Protein AF-A0A2A3YEP1-F1 (afdb_monomer)

InterPro domains:
  IPR001647 DNA-binding HTH domain, TetR-type [PF00440] (2-45)
  IPR001647 DNA-binding HTH domain, TetR-type [PR00455] (1-13)
  IPR001647 DNA-binding HTH domain, TetR-type [PR00455] (20-43)
  IPR001647 DNA-binding HTH domain, TetR-type [PS50977] (1-53)
  IPR009057 Homedomain-like superfamily [SSF46689] (2-57)
  IPR036271 Tetracyclin repressor-like, C-terminal domain superfamily [SSF48498] (118-212)

Sequence (217 aa):
MLDAAEAHLGADGTLSLDSAARAAGVTKPGLMYHFATKEQLLTAVLDRLAARYEQEMAEAVSTLVERAPAGRPPAGAVLGSIDRSPSDGAPEEGRPADVQAGAEAGTHDAVFAEATAPQRFLAYLEWAGRASLSSADLVIFADPKLRVAL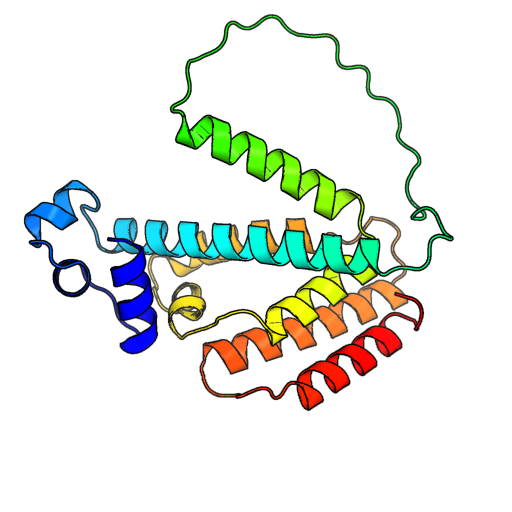TQRWQEQVDRWLDVPAGTSVGLRRRLLAVRLLADGLWFDRASGLLETSAEEAGTLRKIAVDLLGGDI

Organism: NCBI:txid47845

pLDDT: mean 82.51, std 20.15, range [30.0, 98.31]

Secondary structure (DSSP, 8-state):
-HHHHHHHHHHHS---HHHHHHHTTS-HHHHHTT-SSHHHHHHHHHHHHHHHHHHHHHHHHHHHHHHS-S----TT--------PPPP-PPP---HHHHHHHHHHHHHHHHHHHS-HHHHHHHHHHHHHHS---GGGGHHHH-TTTHHHHHHHHHHHHHHHT---TT--HHHHHHHHHHHHHHHHHHHHHHTTS----HHHHHHHHHHHHHHHTS--

Radius of gyration: 20.1 Å; Cα contacts (8 Å, |Δi|>4): 184; chains: 1; bounding box: 48×49×51 Å

Foldseek 3Di:
DLVQQLVQCQVVVDGFLCNSCVSVVHDSVVSCVQPVGPVSSLVVNLVVVLVVLLVQLLVLLVVLVVPAPPDDQPPPPPDDDDDDDDDDDDDDDDDPVVVVVVVVVVVSLVSLVRGDLLSLLLSLQLCLLPPPAGLSNVVCCVDPVNVVVSVVVVVVSVCSSNPDDDPPDPLQVVLSVVSNVNSVVSNVCVNHVVDDDDPVNSVVNSCVSCVSNPNRD

Mean predicted aligned error: 9.19 Å

Structure (mmCIF, N/CA/C/O backbone):
data_AF-A0A2A3YEP1-F1
#
_entry.id   AF-A0A2A3YEP1-F1
#
loop_
_atom_site.group_PDB
_atom_site.id
_atom_site.type_symbol
_atom_site.label_atom_id
_atom_site.label_alt_id
_atom_site.label_comp_id
_atom_site.label_asym_id
_atom_site.label_entity_id
_atom_site.label_seq_id
_atom_site.pdbx_PDB_ins_code
_atom_site.Cartn_x
_atom_site.Cartn_y
_atom_site.Cartn_z
_atom_site.occupancy
_atom_site.B_iso_or_equiv
_atom_site.auth_seq_id
_atom_site.auth_comp_id
_atom_site.auth_asym_id
_atom_site.auth_atom_id
_atom_site.pdbx_PDB_model_num
ATOM 1 N N . MET A 1 1 ? 5.314 -2.153 -21.844 1.00 88.56 1 MET A N 1
ATOM 2 C CA . MET A 1 1 ? 6.674 -1.733 -21.428 1.00 88.56 1 MET A CA 1
ATOM 3 C C . MET A 1 1 ? 6.757 -1.606 -19.915 1.00 88.56 1 MET A C 1
ATOM 5 O O . MET A 1 1 ? 7.561 -2.319 -19.334 1.00 88.56 1 MET A O 1
ATOM 9 N N . LEU A 1 2 ? 5.919 -0.771 -19.283 1.00 91.75 2 LEU A N 1
ATOM 10 C CA . LEU A 1 2 ? 5.902 -0.614 -17.822 1.00 91.75 2 LEU A CA 1
ATOM 11 C C . LEU A 1 2 ? 5.571 -1.917 -17.081 1.00 91.75 2 LEU A C 1
ATOM 13 O O . LEU A 1 2 ? 6.274 -2.237 -16.139 1.00 91.75 2 LEU A O 1
ATOM 17 N N . ASP A 1 3 ? 4.627 -2.724 -17.574 1.00 91.50 3 ASP A N 1
ATOM 18 C CA . ASP A 1 3 ? 4.265 -4.027 -16.984 1.00 91.50 3 ASP A CA 1
ATOM 19 C C . ASP A 1 3 ? 5.471 -4.970 -16.883 1.00 91.50 3 ASP A C 1
ATOM 21 O O . ASP A 1 3 ? 5.710 -5.602 -15.860 1.00 91.50 3 ASP A O 1
ATOM 25 N N . ALA A 1 4 ? 6.278 -5.025 -17.944 1.00 92.56 4 ALA A N 1
ATOM 26 C CA . ALA A 1 4 ? 7.475 -5.855 -17.976 1.00 92.56 4 ALA A CA 1
ATOM 27 C C . ALA A 1 4 ? 8.594 -5.290 -17.087 1.00 92.56 4 ALA A C 1
ATOM 29 O O . ALA A 1 4 ? 9.329 -6.054 -16.468 1.00 92.56 4 ALA A O 1
ATOM 30 N N . ALA A 1 5 ? 8.723 -3.961 -17.013 1.00 92.38 5 ALA A N 1
ATOM 31 C CA . ALA A 1 5 ? 9.683 -3.299 -16.133 1.00 92.38 5 ALA A CA 1
ATOM 32 C C . ALA A 1 5 ? 9.330 -3.497 -14.648 1.00 92.38 5 ALA A C 1
ATOM 34 O O . ALA A 1 5 ? 10.220 -3.767 -13.850 1.00 92.38 5 ALA A O 1
ATOM 35 N N . GLU A 1 6 ? 8.046 -3.407 -14.301 1.00 91.12 6 GLU A N 1
ATOM 36 C CA . GLU A 1 6 ? 7.502 -3.666 -12.967 1.00 91.12 6 GLU A CA 1
ATOM 37 C C . GLU A 1 6 ? 7.722 -5.128 -12.556 1.00 91.12 6 GLU A C 1
ATOM 39 O O . GLU A 1 6 ? 8.315 -5.389 -11.512 1.00 91.12 6 GLU A O 1
ATOM 44 N N . ALA A 1 7 ? 7.342 -6.084 -13.412 1.00 90.38 7 ALA A N 1
ATOM 45 C CA . ALA A 1 7 ? 7.538 -7.509 -13.149 1.00 90.38 7 ALA A CA 1
ATOM 46 C C . ALA A 1 7 ? 9.024 -7.870 -12.985 1.00 90.38 7 ALA A C 1
ATOM 48 O O . ALA A 1 7 ? 9.391 -8.611 -12.074 1.00 90.38 7 ALA A O 1
ATOM 49 N N . HIS A 1 8 ? 9.893 -7.315 -13.836 1.00 91.62 8 HIS A N 1
ATOM 50 C CA . HIS A 1 8 ? 11.338 -7.502 -13.718 1.00 91.62 8 HIS A CA 1
ATOM 51 C C . HIS A 1 8 ? 11.890 -6.900 -12.422 1.00 91.62 8 HIS A C 1
ATOM 53 O O . HIS A 1 8 ? 12.685 -7.544 -11.744 1.00 91.62 8 HIS A O 1
ATOM 59 N N . LEU A 1 9 ? 11.440 -5.698 -12.046 1.00 89.12 9 LEU A N 1
ATOM 60 C CA . LEU A 1 9 ? 11.840 -5.061 -10.795 1.00 89.12 9 LEU A CA 1
ATOM 61 C C . LEU A 1 9 ? 11.415 -5.891 -9.576 1.00 89.12 9 LEU A C 1
ATOM 63 O O . LEU A 1 9 ? 12.202 -6.023 -8.647 1.00 89.12 9 LEU A O 1
ATOM 67 N N . GLY A 1 10 ? 10.219 -6.484 -9.601 1.00 86.56 10 GLY A N 1
ATOM 68 C CA . GLY A 1 10 ? 9.728 -7.348 -8.526 1.00 86.56 10 GLY A CA 1
ATOM 69 C C . GLY A 1 10 ? 10.508 -8.658 -8.384 1.00 86.56 10 GLY A C 1
ATOM 70 O O . GLY A 1 10 ? 10.697 -9.128 -7.261 1.00 86.56 10 GLY A O 1
ATOM 71 N N . ALA A 1 11 ? 10.985 -9.224 -9.497 1.00 86.69 11 ALA A N 1
ATOM 72 C CA . ALA A 1 11 ? 11.748 -10.473 -9.514 1.00 86.69 11 ALA A CA 1
ATOM 73 C C . ALA A 1 11 ? 13.232 -10.282 -9.154 1.00 86.69 11 ALA A C 1
ATOM 75 O O . ALA A 1 11 ? 13.771 -11.039 -8.350 1.00 86.69 11 ALA A O 1
ATOM 76 N N . ASP A 1 12 ? 13.885 -9.268 -9.729 1.00 83.44 12 ASP A N 1
ATOM 77 C CA . ASP A 1 12 ? 15.341 -9.088 -9.637 1.00 83.44 12 ASP A CA 1
ATOM 78 C C . ASP A 1 12 ? 15.758 -7.967 -8.664 1.00 83.44 12 ASP A C 1
ATOM 80 O O . ASP A 1 12 ? 16.952 -7.724 -8.463 1.00 83.44 12 ASP A O 1
ATOM 84 N N . GLY A 1 13 ? 14.798 -7.230 -8.091 1.00 80.19 13 GLY A N 1
ATOM 85 C CA . GLY A 1 13 ? 15.025 -6.140 -7.130 1.00 80.19 13 GLY A CA 1
ATOM 86 C C . GLY A 1 13 ? 15.767 -4.924 -7.699 1.00 80.19 13 GLY A C 1
ATOM 87 O O . GLY A 1 13 ? 16.098 -3.987 -6.970 1.00 80.19 13 GLY A O 1
ATOM 88 N N . THR A 1 14 ? 16.069 -4.920 -8.999 1.00 85.19 14 THR A N 1
ATOM 89 C CA . THR A 1 14 ? 16.828 -3.861 -9.668 1.00 85.19 14 THR A CA 1
ATOM 90 C C . THR A 1 14 ? 16.224 -3.527 -11.025 1.00 85.19 14 THR A C 1
ATOM 92 O O . THR A 1 14 ? 15.613 -4.361 -11.686 1.00 85.19 14 THR A O 1
ATOM 95 N N . LEU A 1 15 ? 16.395 -2.277 -11.459 1.00 90.25 15 LEU A N 1
ATOM 96 C CA . LEU A 1 15 ? 15.902 -1.813 -12.752 1.00 90.25 15 LEU A CA 1
ATOM 97 C C . LEU A 1 15 ? 16.910 -0.876 -13.412 1.00 90.25 15 LEU A C 1
ATOM 99 O O . LEU A 1 15 ? 17.445 0.047 -12.793 1.00 90.25 15 LEU A O 1
ATOM 103 N N . SER A 1 16 ? 17.147 -1.110 -14.697 1.00 93.25 16 SER A N 1
ATOM 104 C CA . SER A 1 16 ? 17.954 -0.275 -15.583 1.00 93.25 16 SER A CA 1
ATOM 105 C C . SER A 1 16 ? 17.228 -0.121 -16.917 1.00 93.25 16 SER A C 1
ATOM 107 O O . SER A 1 16 ? 16.356 -0.925 -17.239 1.00 93.25 16 SER A O 1
ATOM 109 N N . LEU A 1 17 ? 17.612 0.864 -17.733 1.00 95.69 17 LEU A N 1
ATOM 110 C CA . LEU A 1 17 ? 17.064 0.988 -19.090 1.00 95.69 17 LEU A CA 1
ATOM 111 C C . LEU A 1 17 ? 17.349 -0.275 -19.925 1.00 95.69 17 LEU A C 1
ATOM 113 O O . LEU A 1 17 ? 16.487 -0.741 -20.659 1.00 95.69 17 LEU A O 1
ATOM 117 N N . ASP A 1 18 ? 18.529 -0.882 -19.780 1.00 96.56 18 ASP A N 1
ATOM 118 C CA . ASP A 1 18 ? 18.873 -2.105 -20.518 1.00 96.56 18 ASP A CA 1
ATOM 119 C C . ASP A 1 18 ? 18.048 -3.309 -20.064 1.00 96.56 18 ASP A C 1
ATOM 121 O O . ASP A 1 18 ? 17.542 -4.076 -20.885 1.00 96.56 18 ASP A O 1
ATOM 125 N N . SER A 1 19 ? 17.901 -3.491 -18.752 1.00 95.88 19 SER A N 1
ATOM 126 C CA . SER A 1 19 ? 17.141 -4.611 -18.206 1.00 95.88 19 SER A CA 1
ATOM 127 C C . SER A 1 19 ? 15.639 -4.467 -18.466 1.00 95.88 19 SER A C 1
ATOM 129 O O . SER A 1 19 ? 15.012 -5.438 -18.881 1.00 95.88 19 SER A O 1
ATOM 131 N N . ALA A 1 20 ? 15.100 -3.247 -18.396 1.00 95.94 20 ALA A N 1
ATOM 132 C CA . ALA A 1 20 ? 13.726 -2.939 -18.780 1.00 95.94 20 ALA A CA 1
ATOM 133 C C . ALA A 1 20 ? 13.461 -3.158 -20.275 1.00 95.94 20 ALA A C 1
ATOM 135 O O . ALA A 1 20 ? 12.436 -3.729 -20.640 1.00 95.94 20 ALA A O 1
ATOM 136 N N . ALA A 1 21 ? 14.380 -2.732 -21.149 1.00 96.75 21 ALA A N 1
ATOM 137 C CA . ALA A 1 21 ? 14.238 -2.916 -22.592 1.00 96.75 21 ALA A CA 1
ATOM 138 C C . ALA A 1 21 ? 14.206 -4.407 -22.952 1.00 96.75 21 ALA A C 1
ATOM 140 O O . ALA A 1 21 ? 13.308 -4.849 -23.669 1.00 96.75 21 ALA A O 1
ATOM 141 N N . ARG A 1 22 ? 15.124 -5.196 -22.371 1.00 96.31 22 ARG A N 1
ATOM 142 C CA . ARG A 1 22 ? 15.134 -6.658 -22.518 1.00 96.31 22 ARG A CA 1
ATOM 143 C C . ARG A 1 22 ? 13.841 -7.293 -22.012 1.00 96.31 22 ARG A C 1
ATOM 145 O O . ARG A 1 22 ? 13.247 -8.071 -22.749 1.00 96.31 22 ARG A O 1
ATOM 152 N N . ALA A 1 23 ? 13.392 -6.939 -20.806 1.00 95.25 23 ALA A N 1
ATOM 153 C CA . ALA A 1 23 ? 12.155 -7.470 -20.230 1.00 95.25 23 ALA A CA 1
ATOM 154 C C . ALA A 1 23 ? 10.929 -7.147 -21.101 1.00 95.25 23 ALA A C 1
ATOM 156 O O . ALA A 1 23 ? 10.056 -7.988 -21.290 1.00 95.25 23 ALA A O 1
ATOM 157 N N . ALA A 1 24 ? 10.879 -5.945 -21.678 1.00 95.75 24 ALA A N 1
ATOM 158 C CA . ALA A 1 24 ? 9.789 -5.501 -22.541 1.00 95.75 24 ALA A CA 1
ATOM 159 C C . ALA A 1 24 ? 9.894 -5.985 -24.001 1.00 95.75 24 ALA A C 1
ATOM 161 O O . ALA A 1 24 ? 9.012 -5.660 -24.795 1.00 95.75 24 ALA A O 1
ATOM 162 N N . GLY A 1 25 ? 10.951 -6.716 -24.378 1.00 96.94 25 GLY A N 1
ATOM 163 C CA . GLY A 1 25 ? 11.159 -7.186 -25.752 1.00 96.94 25 GLY A CA 1
ATOM 164 C C . GLY A 1 25 ? 11.448 -6.068 -26.762 1.00 96.94 25 GLY A C 1
ATOM 165 O O . GLY A 1 25 ? 11.186 -6.230 -27.951 1.00 96.94 25 GLY A O 1
ATOM 166 N N . VAL A 1 26 ? 11.973 -4.926 -26.304 1.00 97.44 26 VAL A N 1
ATOM 167 C CA . VAL A 1 26 ? 12.303 -3.763 -27.143 1.00 97.44 26 VAL A CA 1
ATOM 168 C C . VAL A 1 26 ? 13.798 -3.458 -27.106 1.00 97.44 26 VAL A C 1
ATOM 170 O O . VAL A 1 26 ? 14.541 -3.925 -26.244 1.00 97.44 26 VAL A O 1
ATOM 173 N N . THR A 1 27 ? 14.270 -2.643 -28.048 1.00 97.69 27 THR A N 1
ATOM 174 C CA . THR A 1 27 ? 15.657 -2.163 -28.027 1.00 97.69 27 THR A CA 1
ATOM 175 C C . THR A 1 27 ? 15.832 -1.060 -26.981 1.00 97.69 27 THR A C 1
ATOM 177 O O . THR A 1 27 ? 14.890 -0.325 -26.677 1.00 97.69 27 THR A O 1
ATOM 180 N N . LYS A 1 28 ? 17.055 -0.883 -26.460 1.00 95.88 28 LYS A N 1
ATOM 181 C CA . LYS A 1 28 ? 17.367 0.229 -25.548 1.00 95.88 28 LYS A CA 1
ATOM 182 C C . LYS A 1 28 ? 17.038 1.599 -26.167 1.00 95.88 28 LYS A C 1
ATOM 184 O O . LYS A 1 28 ? 16.366 2.368 -25.488 1.00 95.88 28 LYS A O 1
ATOM 189 N N . PRO A 1 29 ? 17.395 1.913 -27.435 1.00 97.31 29 PRO A N 1
ATOM 190 C CA . PRO A 1 29 ? 16.950 3.157 -28.067 1.00 97.31 29 PRO A CA 1
ATOM 191 C C . PRO A 1 29 ? 15.422 3.289 -28.147 1.00 97.31 29 PRO A C 1
ATOM 193 O O . PRO A 1 29 ? 14.899 4.373 -27.915 1.00 97.31 29 PRO A O 1
ATOM 196 N N . GLY A 1 30 ? 14.702 2.192 -28.417 1.00 96.06 30 GLY A N 1
ATOM 197 C CA . GLY A 1 30 ? 13.236 2.180 -28.434 1.00 96.06 30 GLY A CA 1
ATOM 198 C C . GLY A 1 30 ? 12.617 2.463 -27.062 1.00 96.06 30 GLY A C 1
ATOM 199 O O . GLY A 1 30 ? 11.642 3.199 -26.971 1.00 96.06 30 GLY A O 1
ATOM 200 N N . LEU A 1 31 ? 13.211 1.949 -25.982 1.00 96.69 31 LEU A N 1
ATOM 201 C CA . LEU A 1 31 ? 12.813 2.291 -24.614 1.00 96.69 31 LEU A CA 1
ATOM 202 C C . LEU A 1 31 ? 13.151 3.748 -24.267 1.00 96.69 31 LEU A C 1
ATOM 204 O O . LEU A 1 31 ? 12.325 4.461 -23.701 1.00 96.69 31 LEU A O 1
ATOM 208 N N . MET A 1 32 ? 14.346 4.202 -24.648 1.00 97.19 32 MET A N 1
ATOM 209 C CA . MET A 1 32 ? 14.825 5.561 -24.386 1.00 97.19 32 MET A CA 1
ATOM 210 C C . MET A 1 32 ? 14.013 6.644 -25.096 1.00 97.19 32 MET A C 1
ATOM 212 O O . MET A 1 32 ? 13.999 7.780 -24.633 1.00 97.19 32 MET A O 1
ATOM 216 N N . TYR A 1 33 ? 13.305 6.296 -26.174 1.00 96.12 33 TYR A N 1
ATOM 217 C CA . TYR A 1 33 ? 12.329 7.185 -26.803 1.00 96.12 33 TYR A CA 1
ATOM 218 C C . TYR A 1 33 ? 11.196 7.590 -25.841 1.00 96.12 33 TYR A C 1
ATOM 220 O O . TYR A 1 33 ? 10.678 8.698 -25.939 1.00 96.12 33 TYR A O 1
ATOM 228 N N . HIS A 1 34 ? 10.837 6.720 -24.891 1.00 95.75 34 HIS A N 1
ATOM 229 C CA . HIS A 1 34 ? 9.812 6.985 -23.877 1.00 95.75 34 HIS A CA 1
ATOM 230 C C . HIS A 1 34 ? 10.402 7.437 -22.537 1.00 95.75 34 HIS A C 1
ATOM 232 O O . HIS A 1 34 ? 9.835 8.305 -21.878 1.00 95.75 34 HIS A O 1
ATOM 238 N N . PHE A 1 35 ? 11.534 6.853 -22.136 1.00 96.69 35 PHE A N 1
ATOM 239 C CA . PHE A 1 35 ? 12.177 7.107 -20.847 1.00 96.69 35 PHE A CA 1
ATOM 240 C C . PHE A 1 35 ? 13.667 7.371 -21.048 1.00 96.69 35 PHE A C 1
ATOM 242 O O . PHE A 1 35 ? 14.473 6.444 -21.141 1.00 96.69 35 PHE A O 1
ATOM 249 N N . ALA A 1 36 ? 14.052 8.643 -21.105 1.00 95.31 36 ALA A N 1
ATOM 250 C CA . ALA A 1 36 ? 15.438 9.036 -21.342 1.00 95.31 36 ALA A CA 1
ATOM 251 C C . ALA A 1 36 ? 16.367 8.632 -20.184 1.00 95.31 36 ALA A C 1
ATOM 253 O O . ALA A 1 36 ? 1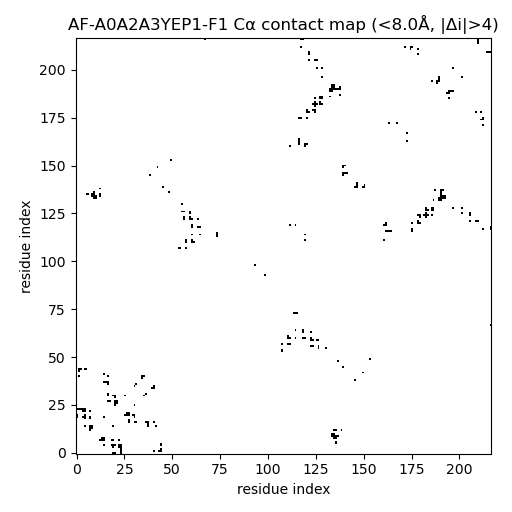7.568 8.446 -20.394 1.00 95.31 36 ALA A O 1
ATOM 254 N N . THR A 1 37 ? 15.829 8.482 -18.967 1.00 95.00 37 THR A N 1
ATOM 255 C CA . THR A 1 37 ? 16.599 8.117 -17.772 1.00 95.00 37 THR A CA 1
ATOM 256 C C . THR A 1 37 ? 15.949 6.993 -16.966 1.00 95.00 37 THR A C 1
ATOM 258 O O . THR A 1 37 ? 14.742 6.751 -17.052 1.00 95.00 37 THR A O 1
ATOM 261 N N . LYS A 1 38 ? 16.758 6.306 -16.142 1.00 91.69 38 LYS A N 1
ATOM 262 C CA . LYS A 1 38 ? 16.260 5.316 -15.171 1.00 91.69 38 LYS A CA 1
ATOM 263 C C . LYS A 1 38 ? 15.239 5.961 -14.235 1.00 91.69 38 LYS A C 1
ATOM 265 O O . LYS A 1 38 ? 14.247 5.330 -13.903 1.00 91.69 38 LYS A O 1
ATOM 270 N N . GLU A 1 39 ? 15.484 7.201 -13.823 1.00 91.94 39 GLU A N 1
ATOM 271 C CA . GLU A 1 39 ? 14.611 7.936 -12.917 1.00 91.94 39 GLU A CA 1
ATOM 272 C C . GLU A 1 39 ? 13.224 8.151 -13.531 1.00 91.94 39 GLU A C 1
ATOM 274 O O . GLU A 1 39 ? 12.232 7.850 -12.881 1.00 91.94 39 GLU A O 1
ATOM 279 N N . GLN A 1 40 ? 13.147 8.564 -14.802 1.00 93.06 40 GLN A N 1
ATOM 280 C CA . GLN A 1 40 ? 11.870 8.711 -15.510 1.00 93.06 40 GLN A CA 1
ATOM 281 C C . GLN A 1 40 ? 11.118 7.383 -15.630 1.00 93.06 40 GLN A C 1
ATOM 283 O O . GLN A 1 40 ? 9.911 7.336 -15.406 1.00 93.06 40 GLN A O 1
ATOM 288 N N . LEU A 1 41 ? 11.831 6.300 -15.958 1.00 93.38 41 LEU A N 1
ATOM 289 C CA . LEU A 1 41 ? 11.241 4.965 -16.011 1.00 93.38 41 LEU A CA 1
ATOM 290 C C . LEU A 1 41 ? 10.704 4.538 -14.638 1.00 93.38 41 LEU A C 1
ATOM 292 O O . LEU A 1 41 ? 9.587 4.041 -14.545 1.00 93.38 41 LEU A O 1
ATOM 296 N N . LEU A 1 42 ? 11.494 4.724 -13.579 1.00 91.31 42 LEU A N 1
ATOM 297 C CA . LEU A 1 42 ? 11.130 4.294 -12.234 1.00 91.31 42 LEU A CA 1
ATOM 298 C C . LEU A 1 42 ? 9.955 5.107 -11.679 1.00 91.31 42 LEU A C 1
ATOM 300 O O . LEU A 1 42 ? 9.033 4.519 -11.126 1.00 91.31 42 LEU A O 1
ATOM 304 N N . THR A 1 43 ? 9.933 6.424 -11.895 1.00 90.69 43 THR A N 1
ATOM 305 C CA . THR A 1 43 ? 8.763 7.255 -11.581 1.00 90.69 43 THR A CA 1
ATOM 306 C C . THR A 1 43 ? 7.520 6.748 -12.309 1.00 90.69 43 THR A C 1
ATOM 308 O O . THR A 1 43 ? 6.497 6.552 -11.672 1.00 90.69 43 THR A O 1
ATOM 311 N N . ALA A 1 44 ? 7.602 6.438 -13.606 1.00 92.75 44 ALA A N 1
ATOM 312 C CA . ALA A 1 44 ? 6.448 5.931 -14.349 1.00 92.75 44 ALA A CA 1
ATOM 313 C C . ALA A 1 44 ? 5.955 4.554 -13.861 1.00 92.75 44 ALA A C 1
ATOM 315 O O . ALA A 1 44 ? 4.751 4.299 -13.855 1.00 92.75 44 ALA A O 1
ATOM 316 N N . VAL A 1 45 ? 6.864 3.666 -13.438 1.00 91.12 45 VAL A N 1
ATOM 317 C CA . VAL A 1 45 ? 6.495 2.387 -12.803 1.00 91.12 45 VAL A CA 1
ATOM 318 C C . VAL A 1 45 ? 5.775 2.636 -11.475 1.00 91.12 45 VAL A C 1
ATOM 320 O O . VAL A 1 45 ? 4.727 2.048 -11.229 1.00 91.12 45 VAL A O 1
ATOM 323 N N . LEU A 1 46 ? 6.296 3.531 -10.638 1.00 88.12 46 LEU A N 1
ATOM 324 C CA . LEU A 1 46 ? 5.713 3.825 -9.327 1.00 88.12 46 LEU A CA 1
ATOM 325 C C . LEU A 1 46 ? 4.373 4.558 -9.424 1.00 88.12 46 LEU A C 1
ATOM 327 O O . LEU A 1 46 ? 3.473 4.270 -8.646 1.00 88.12 46 LEU A O 1
ATOM 331 N N . ASP A 1 47 ? 4.202 5.437 -10.407 1.00 89.06 47 ASP A N 1
ATOM 332 C CA . ASP A 1 47 ? 2.929 6.112 -10.673 1.00 89.06 47 ASP A CA 1
ATOM 333 C C . ASP A 1 47 ? 1.832 5.109 -11.035 1.00 89.06 47 ASP A C 1
ATOM 335 O O . ASP A 1 47 ? 0.690 5.231 -10.594 1.00 89.06 47 ASP A O 1
ATOM 339 N N . ARG A 1 48 ? 2.195 4.069 -11.790 1.00 89.44 48 ARG A N 1
ATOM 340 C CA . ARG A 1 48 ? 1.298 2.957 -12.100 1.00 89.44 48 ARG A CA 1
ATOM 341 C C . ARG A 1 48 ? 0.977 2.118 -10.859 1.00 89.44 48 ARG A C 1
ATOM 343 O O . ARG A 1 48 ? -0.185 1.764 -10.675 1.00 89.44 48 ARG A O 1
ATOM 350 N N . LEU A 1 49 ? 1.969 1.811 -10.018 1.00 89.69 49 LEU A N 1
ATOM 351 C CA . LEU A 1 49 ? 1.754 1.096 -8.751 1.00 89.69 49 LEU A CA 1
ATOM 352 C C . LEU A 1 49 ? 0.801 1.874 -7.832 1.00 89.69 49 LEU A C 1
ATOM 354 O O . LEU A 1 49 ? -0.171 1.313 -7.333 1.00 89.69 49 LEU A O 1
ATOM 358 N N . ALA A 1 50 ? 1.026 3.180 -7.690 1.00 89.31 50 ALA A N 1
ATOM 359 C CA . ALA A 1 50 ? 0.171 4.084 -6.932 1.00 89.31 50 ALA A CA 1
ATOM 360 C C . ALA A 1 50 ? -1.271 4.103 -7.466 1.00 89.31 50 ALA A C 1
ATOM 362 O O . ALA A 1 50 ? -2.209 3.994 -6.677 1.00 89.31 50 ALA A O 1
ATOM 363 N N . ALA A 1 51 ? -1.460 4.189 -8.787 1.00 90.25 51 ALA A N 1
ATOM 364 C CA . ALA A 1 51 ? -2.789 4.159 -9.400 1.00 90.25 51 ALA A CA 1
ATOM 365 C C . ALA A 1 51 ? -3.510 2.820 -9.167 1.00 90.25 51 ALA A C 1
ATOM 367 O O . ALA A 1 51 ? -4.696 2.810 -8.836 1.00 90.25 51 ALA A O 1
ATOM 368 N N . ARG A 1 52 ? -2.791 1.692 -9.270 1.00 92.00 52 ARG A N 1
ATOM 369 C CA . ARG A 1 52 ? -3.339 0.368 -8.934 1.00 92.00 52 ARG A CA 1
ATOM 370 C C . ARG A 1 52 ? -3.799 0.321 -7.482 1.00 92.00 52 ARG A C 1
ATOM 372 O O . ARG A 1 52 ? -4.907 -0.123 -7.206 1.00 92.00 52 ARG A O 1
ATOM 379 N N . TYR A 1 53 ? -2.963 0.782 -6.557 1.00 93.19 53 TYR A N 1
ATOM 380 C CA . TYR A 1 53 ? -3.312 0.768 -5.143 1.00 93.19 53 TYR A CA 1
ATOM 381 C C . TYR A 1 53 ? -4.537 1.624 -4.841 1.00 93.19 53 TYR A C 1
ATOM 383 O O . TYR A 1 53 ? -5.366 1.228 -4.032 1.00 93.19 53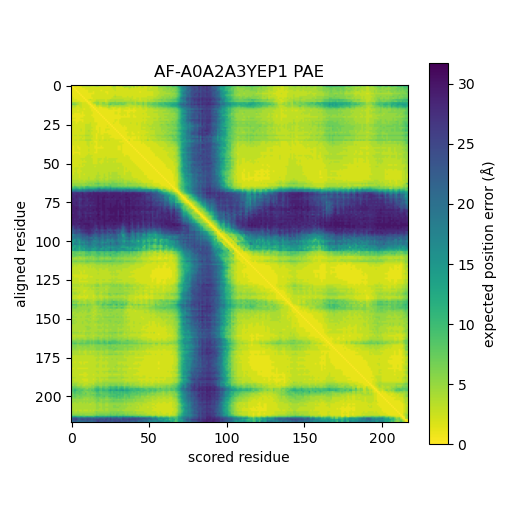 TYR A O 1
ATOM 391 N N . GLU A 1 54 ? -4.689 2.767 -5.508 1.00 92.94 54 GLU A N 1
ATOM 392 C CA . GLU A 1 54 ? -5.871 3.610 -5.347 1.00 92.94 54 GLU A CA 1
ATOM 393 C C . GLU A 1 54 ? -7.155 2.916 -5.789 1.00 92.94 54 GLU A C 1
ATOM 395 O O . GLU A 1 54 ? -8.137 2.945 -5.051 1.00 92.94 54 GLU A O 1
ATOM 400 N N . GLN A 1 55 ? -7.122 2.232 -6.932 1.00 94.00 55 GLN A N 1
ATOM 401 C CA . GLN A 1 55 ? -8.248 1.430 -7.413 1.00 94.00 55 GLN A CA 1
ATOM 402 C C . GLN A 1 55 ? -8.590 0.302 -6.428 1.00 94.00 55 GLN A C 1
ATOM 404 O O . GLN A 1 55 ? -9.738 0.162 -6.010 1.00 94.00 55 GLN A O 1
ATOM 409 N N . GLU A 1 56 ? -7.588 -0.470 -5.998 1.00 95.00 56 GLU A N 1
ATOM 410 C CA . GLU A 1 56 ? -7.784 -1.598 -5.079 1.00 95.00 56 GLU A CA 1
ATOM 411 C C . GLU A 1 56 ? -8.267 -1.155 -3.688 1.00 95.00 56 GLU A C 1
ATOM 413 O O . GLU A 1 56 ? -9.026 -1.880 -3.031 1.00 95.00 56 GLU A O 1
ATOM 418 N N . MET A 1 57 ? -7.830 0.023 -3.233 1.00 95.44 57 MET A N 1
ATOM 419 C CA . MET A 1 57 ? -8.269 0.653 -1.989 1.00 95.44 57 MET A CA 1
ATOM 420 C C . MET A 1 57 ? -9.692 1.191 -2.087 1.00 95.44 57 MET A C 1
ATOM 422 O O . MET A 1 57 ? -10.474 0.975 -1.161 1.00 95.44 57 MET A O 1
ATOM 426 N N . ALA A 1 58 ? -10.052 1.853 -3.189 1.00 94.56 58 ALA A N 1
ATOM 427 C CA . ALA A 1 58 ? -11.421 2.301 -3.426 1.00 94.56 58 ALA A CA 1
ATOM 428 C C . ALA A 1 58 ? -12.385 1.102 -3.437 1.00 94.56 58 ALA A C 1
ATOM 430 O O . ALA A 1 58 ? -13.388 1.113 -2.727 1.00 94.56 58 ALA A O 1
ATOM 431 N N . GLU A 1 59 ? -12.027 0.012 -4.123 1.00 94.12 59 GLU A N 1
ATOM 432 C CA . GLU A 1 59 ? -12.804 -1.233 -4.125 1.00 94.12 59 GLU A CA 1
ATOM 433 C C . GLU A 1 59 ? -12.934 -1.847 -2.719 1.00 94.12 59 GLU A C 1
ATOM 435 O O . GLU A 1 59 ? -14.019 -2.291 -2.327 1.00 94.12 59 GLU A O 1
ATOM 440 N N . ALA A 1 60 ? -11.848 -1.842 -1.932 1.00 94.31 60 ALA A N 1
ATOM 441 C CA . ALA A 1 60 ? -11.854 -2.309 -0.543 1.00 94.31 60 ALA A CA 1
ATOM 442 C C . ALA A 1 60 ? -12.889 -1.551 0.298 1.00 94.31 60 ALA A C 1
ATOM 444 O O . ALA A 1 60 ? -13.657 -2.147 1.057 1.00 94.31 60 ALA A O 1
ATOM 445 N N . VAL A 1 61 ? -12.887 -0.225 0.156 1.00 94.88 61 VAL A N 1
ATOM 446 C CA . VAL A 1 61 ? -13.765 0.678 0.893 1.00 94.88 61 VAL A CA 1
ATOM 447 C C . VAL A 1 61 ? -15.215 0.480 0.467 1.00 94.88 61 VAL A C 1
ATOM 449 O O . VAL A 1 61 ? -16.052 0.246 1.338 1.00 94.88 61 VAL A O 1
ATOM 452 N N . SER A 1 62 ? -15.512 0.493 -0.836 1.00 93.62 62 SER A N 1
ATOM 453 C CA . SER A 1 62 ? -16.866 0.250 -1.354 1.00 93.62 62 SER A CA 1
ATOM 454 C C . SER A 1 62 ? -17.423 -1.082 -0.859 1.00 93.62 62 SER A C 1
ATOM 456 O O . SER A 1 62 ? -18.519 -1.130 -0.307 1.00 93.62 62 SER A O 1
ATOM 458 N N . THR A 1 63 ? -16.622 -2.146 -0.938 1.00 91.62 63 THR A N 1
ATOM 459 C CA . THR A 1 63 ? -17.014 -3.480 -0.469 1.00 91.62 63 THR A CA 1
ATOM 460 C C . THR A 1 63 ? -17.363 -3.491 1.023 1.00 91.62 63 THR A C 1
ATOM 462 O O . THR A 1 63 ? -18.313 -4.159 1.436 1.00 91.62 63 THR A O 1
ATOM 465 N N . LEU A 1 64 ? -16.601 -2.783 1.864 1.00 88.88 64 LEU A N 1
ATOM 466 C CA . LEU A 1 64 ? -16.907 -2.684 3.293 1.00 88.88 64 LEU A CA 1
ATOM 467 C C . LEU A 1 64 ? -18.175 -1.874 3.558 1.00 88.88 64 LEU A C 1
ATOM 469 O O . LEU A 1 64 ? -18.996 -2.290 4.375 1.00 88.88 64 LEU A O 1
ATOM 473 N N . VAL A 1 65 ? -18.352 -0.749 2.865 1.00 88.50 65 VAL A N 1
ATOM 474 C CA . VAL A 1 65 ? -19.545 0.097 3.001 1.00 88.50 65 VAL A CA 1
ATOM 475 C C . VAL A 1 65 ? -20.809 -0.671 2.598 1.00 88.50 65 VAL A C 1
ATOM 477 O O . VAL A 1 65 ? -21.808 -0.602 3.308 1.00 88.50 65 VAL A O 1
ATOM 480 N N . GLU A 1 66 ? -20.757 -1.466 1.527 1.00 87.25 66 GLU A N 1
ATOM 481 C CA . GLU A 1 66 ? -21.875 -2.300 1.061 1.00 87.25 66 GLU A CA 1
ATOM 482 C C . GLU A 1 66 ? -22.223 -3.456 2.013 1.00 87.25 66 GLU A C 1
ATOM 484 O O . GLU A 1 66 ? -23.380 -3.869 2.099 1.00 87.25 66 GLU A O 1
ATOM 489 N N . ARG A 1 67 ? -21.231 -3.997 2.733 1.00 81.62 67 ARG A N 1
ATOM 490 C CA . ARG A 1 67 ? -21.424 -5.087 3.708 1.00 81.62 67 ARG A CA 1
ATOM 491 C C . ARG A 1 67 ? -22.008 -4.613 5.035 1.00 81.62 67 ARG A C 1
ATOM 493 O O . ARG A 1 67 ? -22.561 -5.438 5.767 1.00 81.62 67 ARG A O 1
ATOM 500 N N . ALA A 1 68 ? -21.872 -3.330 5.364 1.00 72.38 68 ALA A N 1
ATOM 501 C CA . ALA A 1 68 ? -22.415 -2.784 6.595 1.00 72.38 68 ALA A CA 1
ATOM 502 C C . ALA A 1 68 ? -23.954 -2.913 6.586 1.00 72.38 68 ALA A C 1
ATOM 504 O O . ALA A 1 68 ? -24.599 -2.561 5.594 1.00 72.38 68 ALA A O 1
ATOM 505 N N . PRO A 1 69 ? -24.585 -3.420 7.662 1.00 58.72 69 PRO A N 1
ATOM 506 C CA . PRO A 1 69 ? -26.036 -3.546 7.709 1.00 58.72 69 PRO A CA 1
ATOM 507 C C . PRO A 1 69 ? -26.685 -2.173 7.492 1.00 58.72 69 PRO A C 1
ATOM 509 O O . PRO A 1 69 ? -26.315 -1.194 8.143 1.00 58.72 69 PRO A O 1
ATOM 512 N N . ALA A 1 70 ? -27.660 -2.101 6.579 1.00 55.81 70 ALA A N 1
ATOM 513 C CA . ALA A 1 70 ? -28.392 -0.879 6.255 1.00 55.81 70 ALA A CA 1
ATOM 514 C C . ALA A 1 70 ? -29.080 -0.321 7.513 1.00 55.81 70 ALA A C 1
ATOM 516 O O . ALA A 1 70 ? -30.169 -0.757 7.887 1.00 55.81 70 ALA A O 1
ATOM 517 N N . GLY A 1 71 ? -28.418 0.602 8.217 1.00 50.03 71 GLY A N 1
ATOM 518 C CA . GLY A 1 71 ? -28.901 0.973 9.543 1.00 50.03 71 GLY A CA 1
ATOM 519 C C . GLY A 1 71 ? -28.078 1.956 10.366 1.00 50.03 71 GLY A C 1
ATOM 520 O O . GLY A 1 71 ? -28.241 1.955 11.580 1.00 50.03 71 GLY A O 1
ATOM 521 N N . ARG A 1 72 ? -27.241 2.818 9.776 1.00 44.22 72 ARG A N 1
ATOM 522 C CA . ARG A 1 72 ? -26.890 4.113 10.392 1.00 44.22 72 ARG A CA 1
ATOM 523 C C . ARG A 1 72 ? -26.266 5.042 9.348 1.00 44.22 72 ARG A C 1
ATOM 525 O O . ARG A 1 72 ? -25.260 4.656 8.764 1.00 44.22 72 ARG A O 1
ATOM 532 N N . PRO A 1 73 ? -26.801 6.251 9.106 1.00 42.88 73 PRO A N 1
ATOM 533 C CA . PRO A 1 73 ? -26.062 7.230 8.319 1.00 42.88 73 PRO A CA 1
ATOM 534 C C . PRO A 1 73 ? -24.743 7.559 9.044 1.00 42.88 73 PRO A C 1
ATOM 536 O O . PRO A 1 73 ? -24.746 7.641 10.282 1.00 42.88 73 PRO A O 1
ATOM 539 N N . PRO A 1 74 ? -23.623 7.737 8.319 1.00 43.44 74 PRO A N 1
ATOM 540 C CA . PRO A 1 74 ? -22.358 8.120 8.928 1.00 43.44 74 PRO A CA 1
ATOM 541 C C . PRO A 1 74 ? -22.563 9.422 9.707 1.00 43.44 74 PRO A C 1
ATOM 543 O O . PRO A 1 74 ? -23.133 10.393 9.201 1.00 43.44 74 PRO A O 1
ATOM 546 N N . ALA A 1 75 ? -22.141 9.425 10.974 1.00 39.31 75 ALA A N 1
ATOM 547 C CA . ALA A 1 75 ? -22.178 10.599 11.837 1.00 39.31 75 ALA A CA 1
ATOM 548 C C . ALA A 1 75 ? -21.217 11.661 11.271 1.00 39.31 75 ALA A C 1
ATOM 550 O O . ALA A 1 75 ? -20.044 11.703 11.623 1.00 39.31 75 ALA A O 1
ATOM 551 N N . GLY A 1 76 ? -21.713 12.458 10.325 1.00 40.81 76 GLY A N 1
ATOM 552 C CA . GLY A 1 76 ? -20.921 13.407 9.542 1.00 40.81 76 GLY A CA 1
ATOM 553 C C . GLY A 1 76 ? -21.635 13.971 8.310 1.00 40.81 76 GLY A C 1
ATOM 554 O O . GLY A 1 76 ? -21.226 15.016 7.816 1.00 40.81 76 GLY A O 1
ATOM 555 N N . ALA A 1 77 ? -22.737 13.362 7.851 1.00 40.28 77 ALA A N 1
ATOM 556 C CA . ALA A 1 77 ? -23.562 13.908 6.771 1.00 40.28 77 ALA A CA 1
ATOM 557 C C . ALA A 1 77 ? -24.409 15.116 7.236 1.00 40.28 77 ALA A C 1
ATOM 559 O O . ALA A 1 77 ? -25.633 15.055 7.316 1.00 40.28 77 ALA A O 1
ATOM 560 N N . VAL A 1 78 ? -23.752 16.233 7.554 1.00 36.19 78 VAL A N 1
ATOM 561 C CA . VAL A 1 78 ? -24.351 17.572 7.483 1.00 36.19 78 VAL A CA 1
ATOM 562 C C . VAL A 1 78 ? -23.580 18.323 6.403 1.00 36.19 78 VAL A C 1
ATOM 564 O O . VAL A 1 78 ? -22.606 19.022 6.667 1.00 36.19 78 VAL A O 1
ATOM 567 N N . LEU A 1 79 ? -24.000 18.108 5.157 1.00 38.09 79 LEU A N 1
ATOM 568 C CA . LEU A 1 79 ? -23.540 18.855 3.992 1.00 38.09 79 LEU A CA 1
ATOM 569 C C . LEU A 1 79 ? -24.060 20.293 4.097 1.00 38.09 79 LEU A C 1
ATOM 571 O O . LEU A 1 79 ? -25.239 20.566 3.872 1.00 38.09 79 LEU A O 1
ATOM 575 N N . GLY A 1 80 ? -23.161 21.215 4.438 1.00 30.53 80 GLY A N 1
ATOM 576 C CA . GLY A 1 80 ? -23.313 22.618 4.087 1.00 30.53 80 GLY A CA 1
ATOM 577 C C . GLY A 1 80 ? -23.257 22.736 2.567 1.00 30.53 80 GLY A C 1
ATOM 578 O O . GLY A 1 80 ? -22.215 22.515 1.956 1.00 30.53 80 GLY A O 1
ATOM 579 N N . SER A 1 81 ? -24.399 23.046 1.965 1.00 35.91 81 SER A N 1
ATOM 580 C CA . SER A 1 81 ? -24.539 23.410 0.561 1.00 35.91 81 SER A CA 1
ATOM 581 C C . SER A 1 81 ? -23.643 24.607 0.240 1.00 35.91 81 SER A C 1
ATOM 583 O O . SER A 1 81 ? -23.954 25.734 0.629 1.00 35.91 81 SER A O 1
ATOM 585 N N . ILE A 1 82 ? -22.542 24.373 -0.471 1.00 40.91 82 ILE A N 1
ATOM 586 C CA . ILE A 1 82 ? -21.803 25.449 -1.128 1.00 40.91 82 ILE A CA 1
ATOM 587 C C . ILE A 1 82 ? -22.343 25.541 -2.550 1.00 40.91 82 ILE A C 1
ATOM 589 O O . ILE A 1 82 ? -22.060 24.699 -3.401 1.00 40.91 82 ILE A O 1
ATOM 593 N N . ASP A 1 83 ? -23.161 26.568 -2.752 1.00 34.34 83 ASP A N 1
ATOM 594 C CA . ASP A 1 83 ? -23.539 27.102 -4.053 1.00 34.34 83 ASP A CA 1
ATOM 595 C C . ASP A 1 83 ? -22.269 27.421 -4.856 1.00 34.34 83 ASP A C 1
ATOM 597 O O . ASP A 1 83 ? -21.412 28.192 -4.414 1.00 34.34 83 ASP A O 1
ATOM 601 N N . ARG A 1 84 ? -22.122 26.787 -6.020 1.00 35.44 84 ARG A N 1
ATOM 602 C CA . ARG A 1 84 ? -21.059 27.094 -6.973 1.00 35.44 84 ARG A CA 1
ATOM 603 C C . ARG A 1 84 ? -21.724 27.600 -8.249 1.00 35.44 84 ARG A C 1
ATOM 605 O O . ARG A 1 84 ? -22.098 26.821 -9.121 1.00 35.44 84 ARG A O 1
ATOM 612 N N . SER A 1 85 ? -21.871 28.920 -8.339 1.00 30.31 85 SER A N 1
ATOM 613 C CA . SER A 1 85 ? -22.169 29.596 -9.604 1.00 30.31 85 SER A CA 1
ATOM 614 C C . SER A 1 85 ? -21.031 29.348 -10.612 1.00 30.31 85 SER A C 1
ATOM 616 O O . SER A 1 85 ? -19.862 29.332 -10.211 1.00 30.31 85 SER A O 1
ATOM 618 N N . PRO A 1 86 ? -21.335 29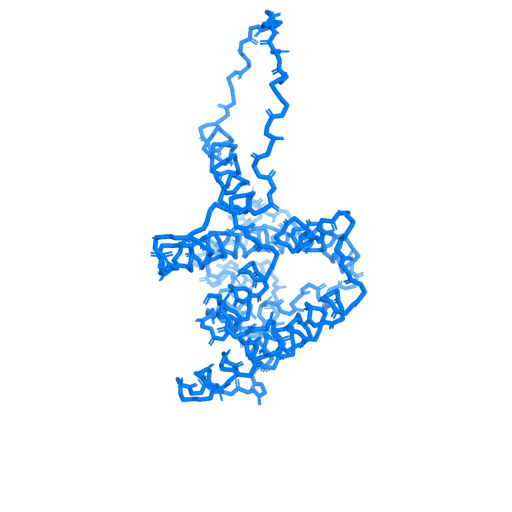.138 -11.904 1.00 32.56 86 PRO A N 1
ATOM 619 C CA . PRO A 1 86 ? -20.337 28.767 -12.895 1.00 32.56 86 PRO A CA 1
ATOM 620 C C . PRO A 1 86 ? -19.566 30.005 -13.372 1.00 32.56 86 PRO A C 1
ATOM 622 O O . PRO A 1 86 ? -20.152 31.011 -13.762 1.00 32.56 86 PRO A O 1
ATOM 625 N N . SER A 1 87 ? -18.238 29.923 -13.333 1.00 34.28 87 SER A N 1
ATOM 626 C CA . SER A 1 87 ? -17.344 30.852 -14.024 1.00 34.28 87 SER A CA 1
ATOM 627 C C . SER A 1 87 ? -17.114 30.322 -15.435 1.00 34.28 87 SER A C 1
ATOM 629 O O . SER A 1 87 ? -16.532 29.249 -15.589 1.00 34.28 87 SER A O 1
ATOM 631 N N . ASP A 1 88 ? -17.549 31.080 -16.441 1.00 35.06 88 ASP A N 1
ATOM 632 C CA . ASP A 1 88 ? -17.260 30.836 -17.855 1.00 35.06 88 ASP A CA 1
ATOM 633 C C . ASP A 1 88 ? -15.745 30.820 -18.109 1.00 35.06 88 ASP A C 1
ATOM 6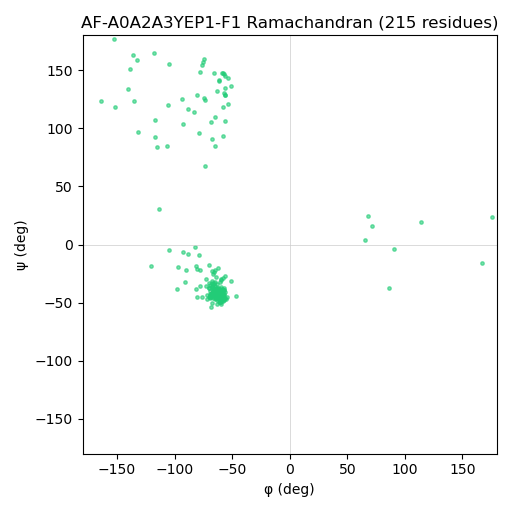35 O O . ASP A 1 88 ? -15.044 31.814 -17.917 1.00 35.06 88 ASP A O 1
ATOM 639 N N . GLY A 1 89 ? -15.252 29.677 -18.576 1.00 30.69 89 GLY A N 1
ATOM 640 C CA . GLY A 1 89 ? -13.917 29.489 -19.126 1.00 30.69 89 GLY A CA 1
ATOM 641 C C . GLY A 1 89 ? -13.985 28.354 -20.141 1.00 30.69 89 GLY A C 1
ATOM 642 O O . GLY A 1 89 ? -14.396 27.247 -19.802 1.00 30.69 89 GLY A O 1
ATOM 643 N N . ALA A 1 90 ? -13.669 28.653 -21.401 1.00 30.00 90 ALA A N 1
ATOM 644 C CA . ALA A 1 90 ? -13.716 27.700 -22.507 1.00 30.00 90 ALA A CA 1
ATOM 645 C C . ALA A 1 90 ? -12.825 26.465 -22.239 1.00 30.00 90 ALA A C 1
ATOM 647 O O . ALA A 1 90 ? -11.779 26.611 -21.604 1.00 30.00 90 ALA A O 1
ATOM 648 N N . PRO A 1 91 ? -13.199 25.261 -22.713 1.00 37.50 91 PRO A N 1
ATOM 649 C CA . PRO A 1 91 ? -12.457 24.046 -22.404 1.00 37.50 91 PRO A CA 1
ATOM 650 C C . PRO A 1 91 ? -11.143 23.985 -23.196 1.00 37.50 91 PRO A C 1
ATOM 652 O O . PRO A 1 91 ? -11.143 24.073 -24.424 1.00 37.50 91 PRO A O 1
ATOM 655 N N . GLU A 1 92 ? -10.026 23.797 -22.494 1.00 37.25 92 GLU A N 1
ATOM 656 C CA . GLU A 1 92 ? -8.803 23.255 -23.089 1.00 37.25 92 GLU A CA 1
ATOM 657 C C . GLU A 1 92 ? -9.004 21.750 -23.324 1.00 37.25 92 GLU A C 1
ATOM 659 O O . GLU A 1 92 ? -9.343 20.998 -22.408 1.00 37.25 92 GLU A O 1
ATOM 664 N N . GLU A 1 93 ? -8.822 21.304 -24.568 1.00 38.22 93 GLU A N 1
ATOM 665 C CA . GLU A 1 93 ? -8.872 19.893 -24.960 1.00 38.22 93 GLU A CA 1
ATOM 666 C C . GLU A 1 93 ? -7.689 19.126 -24.339 1.00 38.22 93 GLU A C 1
ATOM 668 O O . GLU A 1 93 ? -6.600 19.036 -24.907 1.00 38.22 93 GLU A O 1
ATOM 673 N N . GLY A 1 94 ? -7.900 18.573 -23.142 1.00 38.34 94 GLY A N 1
ATOM 674 C CA . GLY A 1 94 ? -6.994 17.611 -22.515 1.00 38.34 94 GLY A CA 1
ATOM 675 C C . GLY A 1 94 ? -6.935 16.296 -23.299 1.00 38.34 94 GLY A C 1
ATOM 676 O O . GLY A 1 94 ? -7.920 15.868 -23.908 1.00 38.34 94 GLY A O 1
ATOM 677 N N . ARG A 1 95 ? -5.777 15.619 -23.291 1.00 38.62 95 ARG A N 1
ATOM 678 C CA . ARG A 1 95 ? -5.636 14.291 -23.914 1.00 38.62 95 ARG A CA 1
ATOM 679 C C . ARG A 1 95 ? -6.645 13.322 -23.281 1.00 38.62 95 ARG A C 1
ATOM 681 O O . ARG A 1 95 ? -6.882 13.400 -22.078 1.00 38.62 95 ARG A O 1
ATOM 688 N N . PRO A 1 96 ? -7.174 12.339 -24.028 1.00 34.88 96 PRO A N 1
ATOM 689 C CA . PRO A 1 96 ? -8.190 11.415 -23.515 1.00 34.88 96 PRO A CA 1
ATOM 690 C C . PRO A 1 96 ? -7.763 10.654 -22.244 1.00 34.88 96 PRO A C 1
ATOM 692 O O . PRO A 1 96 ? -8.612 10.322 -21.426 1.00 34.88 96 PRO A O 1
ATOM 695 N N . ALA A 1 97 ? -6.458 10.431 -22.037 1.00 35.62 97 ALA A N 1
ATOM 696 C CA . ALA A 1 97 ? -5.927 9.837 -20.807 1.00 35.62 97 ALA A CA 1
ATOM 697 C C . ALA A 1 97 ? -6.019 10.772 -19.580 1.00 35.62 97 ALA A C 1
ATOM 699 O O . ALA A 1 97 ? -6.252 10.290 -18.477 1.00 35.62 97 ALA A O 1
ATOM 700 N N . ASP A 1 98 ? -5.890 12.088 -19.771 1.00 34.91 98 ASP A N 1
ATOM 701 C CA . ASP A 1 98 ? -5.906 13.080 -18.685 1.00 34.91 98 ASP A CA 1
ATOM 702 C C . ASP A 1 98 ? -7.342 13.348 -18.204 1.00 34.91 98 ASP A C 1
ATOM 704 O O . ASP A 1 98 ? -7.589 13.493 -17.008 1.00 34.91 98 ASP A O 1
ATOM 708 N N . VAL A 1 99 ? -8.313 13.334 -19.127 1.00 33.53 99 VAL A N 1
ATOM 709 C CA . VAL A 1 99 ? -9.749 13.454 -18.809 1.00 33.53 99 VAL A CA 1
ATOM 710 C C . VAL A 1 99 ? -10.251 12.217 -18.054 1.00 33.53 99 VAL A C 1
ATOM 712 O O . VAL A 1 99 ? -10.983 12.349 -17.074 1.00 33.53 99 VAL A O 1
ATOM 715 N N . GLN A 1 100 ? -9.823 11.021 -18.471 1.00 40.66 100 GLN A N 1
ATOM 716 C CA . GLN A 1 100 ? -10.174 9.759 -17.817 1.00 40.66 100 GLN A CA 1
ATOM 717 C C . GLN A 1 100 ? -9.561 9.662 -16.409 1.00 40.66 100 GLN A C 1
ATOM 719 O O . GLN A 1 100 ? -10.277 9.365 -15.457 1.00 40.66 100 GLN A O 1
ATOM 724 N N . ALA A 1 101 ? -8.273 9.995 -16.254 1.00 52.56 101 ALA A N 1
ATOM 725 C CA . ALA A 1 101 ? -7.604 10.010 -14.952 1.00 52.56 101 ALA A CA 1
ATOM 726 C C . ALA A 1 101 ? -8.240 11.022 -13.980 1.00 52.56 101 ALA A C 1
ATOM 728 O O . ALA A 1 101 ? -8.402 10.724 -12.799 1.00 52.56 101 ALA A O 1
ATOM 729 N N . GLY A 1 102 ? -8.656 12.197 -14.473 1.00 45.97 102 GLY A N 1
ATOM 730 C CA . GLY A 1 102 ? -9.375 13.191 -13.671 1.00 45.97 102 GLY A CA 1
ATOM 731 C C . GLY A 1 102 ? -10.770 12.730 -13.229 1.00 45.97 102 GLY A C 1
ATOM 732 O O . GLY A 1 102 ? -11.164 12.968 -12.087 1.00 45.97 102 GLY A O 1
ATOM 733 N N . ALA A 1 103 ? -11.508 12.035 -14.101 1.00 50.59 103 ALA A N 1
ATOM 734 C CA . ALA A 1 103 ? -12.818 11.470 -13.772 1.00 50.59 103 ALA A CA 1
ATOM 735 C C . ALA A 1 103 ? -12.722 10.295 -12.777 1.00 50.59 103 ALA A C 1
ATOM 737 O O . ALA A 1 103 ? -13.525 10.205 -11.845 1.00 50.59 103 ALA A O 1
ATOM 738 N N . GLU A 1 104 ? -11.722 9.424 -12.933 1.00 58.62 104 GLU A N 1
ATOM 739 C CA . GLU A 1 104 ? -11.448 8.314 -12.011 1.00 58.62 104 GLU A CA 1
ATOM 740 C C . GLU A 1 104 ? -11.005 8.827 -10.633 1.00 58.62 104 GLU A C 1
ATOM 742 O O . GLU A 1 104 ? -11.551 8.396 -9.617 1.00 58.62 104 GLU A O 1
ATOM 747 N N . ALA A 1 105 ? -10.116 9.826 -10.581 1.00 61.25 105 ALA A N 1
ATOM 748 C CA . ALA A 1 105 ? -9.698 10.459 -9.328 1.00 61.25 105 ALA A CA 1
ATOM 749 C C . ALA A 1 105 ? -10.877 11.109 -8.578 1.00 61.25 105 ALA A C 1
ATOM 751 O O . ALA A 1 105 ? -11.040 10.894 -7.376 1.00 61.25 105 ALA A O 1
ATOM 752 N N . GLY A 1 106 ? -11.750 11.836 -9.288 1.00 65.50 106 GLY A N 1
ATOM 753 C CA . GLY A 1 106 ? -12.960 12.424 -8.700 1.00 65.50 106 GLY A CA 1
ATOM 754 C C . GLY A 1 106 ? -13.968 11.384 -8.193 1.00 65.50 106 GLY A C 1
ATOM 755 O O . GLY A 1 106 ? -14.700 11.649 -7.241 1.00 65.50 106 GLY A O 1
ATOM 756 N N . THR A 1 107 ? -13.980 10.189 -8.787 1.00 75.44 107 THR A N 1
ATOM 757 C CA . THR A 1 107 ? -14.831 9.073 -8.351 1.00 75.44 107 THR A CA 1
ATOM 758 C C . THR A 1 107 ? -14.280 8.415 -7.085 1.00 75.44 107 THR A C 1
ATOM 760 O O . THR A 1 107 ? -15.030 8.188 -6.137 1.00 75.44 107 THR A O 1
ATOM 763 N N . HIS A 1 108 ? -12.970 8.154 -7.021 1.00 84.00 108 HIS A N 1
ATOM 764 C CA . HIS A 1 108 ? -12.341 7.577 -5.829 1.00 84.00 108 HIS A CA 1
ATOM 765 C C . HIS A 1 108 ? -12.433 8.509 -4.612 1.00 84.00 108 HIS A C 1
ATOM 767 O O . HIS A 1 108 ? -12.706 8.044 -3.506 1.00 84.00 108 HIS A O 1
ATOM 773 N N . ASP A 1 109 ? -12.292 9.824 -4.806 1.00 83.56 109 ASP A N 1
ATOM 774 C CA . ASP A 1 109 ? -12.442 10.809 -3.727 1.00 83.56 109 ASP A CA 1
ATOM 775 C C . ASP A 1 109 ? -13.825 10.738 -3.060 1.00 83.56 109 ASP A C 1
ATOM 777 O O . ASP A 1 109 ? -13.928 10.820 -1.832 1.00 83.56 109 ASP A O 1
ATOM 781 N N . ALA A 1 110 ? -14.886 10.523 -3.844 1.00 85.44 110 ALA A N 1
ATOM 782 C CA . ALA A 1 110 ? -16.235 10.338 -3.315 1.00 85.44 110 ALA A CA 1
ATOM 783 C C . ALA A 1 110 ? -16.353 9.051 -2.478 1.00 85.44 110 ALA A C 1
ATOM 785 O O . ALA A 1 110 ? -16.894 9.090 -1.373 1.00 85.44 110 ALA A O 1
ATOM 786 N N . VAL A 1 111 ? -15.771 7.940 -2.949 1.00 89.81 111 VAL A N 1
ATOM 787 C CA . VAL A 1 111 ? -15.765 6.652 -2.227 1.00 89.81 111 VAL A CA 1
ATOM 788 C C . VAL A 1 111 ? -15.112 6.787 -0.849 1.00 89.81 111 VAL A C 1
ATOM 790 O O . VAL A 1 111 ? -15.660 6.329 0.156 1.00 89.81 111 VAL A O 1
ATOM 793 N N . PHE A 1 112 ? -13.958 7.454 -0.765 1.00 90.62 112 PHE A N 1
ATOM 794 C CA . PHE A 1 112 ? -13.291 7.665 0.521 1.00 90.62 112 PHE A CA 1
ATOM 795 C C . PHE A 1 112 ? -14.082 8.606 1.440 1.00 90.62 112 PHE A C 1
ATOM 797 O O . PHE A 1 112 ? -14.102 8.393 2.656 1.00 90.62 112 PHE A O 1
ATOM 804 N N . ALA A 1 113 ? -14.753 9.620 0.889 1.00 88.06 113 ALA A N 1
ATOM 805 C CA . ALA A 1 113 ? -15.552 10.565 1.666 1.00 88.06 113 ALA A CA 1
ATOM 806 C C . ALA A 1 113 ? -16.808 9.931 2.296 1.00 88.06 113 ALA A C 1
ATOM 808 O O . ALA A 1 113 ? -17.201 10.326 3.394 1.00 88.06 113 ALA A O 1
ATOM 809 N N . GLU A 1 114 ? -17.422 8.947 1.635 1.00 89.06 114 GLU A N 1
ATOM 810 C CA . GLU A 1 114 ? -18.617 8.248 2.134 1.00 89.06 114 GLU A CA 1
ATOM 811 C C . GLU A 1 114 ? -18.319 7.297 3.303 1.00 89.06 114 GLU A C 1
ATOM 813 O O . GLU A 1 114 ? -19.163 7.093 4.182 1.00 89.06 114 GLU A O 1
ATOM 818 N N . ALA A 1 115 ? -17.109 6.738 3.351 1.00 92.25 115 ALA A N 1
ATOM 819 C CA . ALA A 1 115 ? -16.699 5.820 4.402 1.00 92.25 115 ALA A CA 1
ATOM 820 C C . ALA A 1 115 ? -16.333 6.538 5.709 1.00 92.25 115 ALA A C 1
ATOM 822 O O . ALA A 1 115 ? -15.786 7.639 5.737 1.00 92.25 115 ALA A O 1
ATOM 823 N N . THR A 1 116 ? -16.572 5.884 6.842 1.00 93.69 116 THR A N 1
ATOM 824 C CA . THR A 1 116 ? -16.068 6.352 8.139 1.00 93.69 116 THR A CA 1
ATOM 825 C C . THR A 1 116 ? -14.568 6.066 8.283 1.00 93.69 116 THR A C 1
ATOM 827 O O . THR A 1 116 ? -14.039 5.141 7.666 1.00 93.69 116 THR A O 1
ATOM 830 N N . ALA A 1 117 ? -13.865 6.808 9.150 1.00 95.19 117 ALA A N 1
ATOM 831 C CA . ALA A 1 117 ? -12.446 6.540 9.413 1.00 95.19 117 ALA A CA 1
ATOM 832 C C . ALA A 1 117 ? -12.179 5.073 9.834 1.00 95.19 117 ALA A C 1
ATOM 834 O O . ALA A 1 117 ? -11.288 4.459 9.255 1.00 95.19 117 ALA A O 1
ATOM 835 N N . PRO A 1 118 ? -12.955 4.439 10.741 1.00 95.94 118 PRO A N 1
ATOM 836 C CA . PRO A 1 118 ? -12.774 3.016 11.035 1.00 95.94 118 PRO A CA 1
ATOM 837 C C . PRO A 1 118 ? -12.920 2.094 9.814 1.00 95.94 118 PRO A C 1
ATOM 839 O O . PRO A 1 118 ? -12.109 1.183 9.658 1.00 95.94 118 PRO A O 1
ATOM 842 N N . GLN A 1 119 ? -13.879 2.357 8.918 1.00 95.19 119 GLN A N 1
ATOM 843 C CA . GLN A 1 119 ? -14.047 1.581 7.681 1.00 95.19 119 GLN A CA 1
ATOM 844 C C . GLN A 1 119 ? -12.846 1.731 6.743 1.00 95.19 119 GLN A C 1
ATOM 846 O O . GLN A 1 119 ? -12.356 0.730 6.231 1.00 95.19 119 GLN A O 1
ATOM 851 N N . ARG A 1 120 ? -12.312 2.947 6.560 1.00 96.88 120 ARG A N 1
ATOM 852 C CA . ARG A 1 120 ? -11.127 3.168 5.708 1.00 96.88 120 ARG A CA 1
ATOM 853 C C . ARG A 1 120 ? -9.877 2.473 6.245 1.00 96.88 120 ARG A C 1
ATOM 855 O O . ARG A 1 120 ? -9.120 1.880 5.483 1.00 96.88 120 ARG A O 1
ATOM 862 N N . PHE A 1 121 ? -9.677 2.494 7.562 1.00 97.50 121 PHE A N 1
ATOM 863 C CA . PHE A 1 121 ? -8.540 1.819 8.193 1.00 97.50 121 PHE A CA 1
ATOM 864 C C . PHE A 1 121 ? -8.677 0.292 8.139 1.00 97.50 121 PHE A C 1
ATOM 866 O O . PHE A 1 121 ? -7.682 -0.398 7.915 1.00 97.50 121 PHE A O 1
ATOM 873 N N . LEU A 1 122 ? -9.894 -0.242 8.292 1.00 96.88 122 LEU A N 1
ATOM 874 C CA . LEU A 1 122 ? -10.153 -1.669 8.102 1.00 96.88 122 LEU A CA 1
ATOM 875 C C . LEU A 1 122 ? -9.949 -2.086 6.638 1.00 96.88 122 LEU A C 1
ATOM 877 O O . LEU A 1 122 ? -9.287 -3.089 6.390 1.00 96.88 122 LEU A O 1
ATOM 881 N N . ALA A 1 123 ? -10.433 -1.290 5.679 1.00 96.62 123 ALA A N 1
ATOM 882 C CA . ALA A 1 123 ? -10.201 -1.498 4.248 1.00 96.62 123 ALA A CA 1
ATOM 883 C C . ALA A 1 123 ? -8.708 -1.542 3.920 1.00 96.62 123 ALA A C 1
ATOM 885 O O . ALA A 1 123 ? -8.278 -2.417 3.174 1.00 96.62 123 ALA A O 1
ATOM 886 N N . TYR A 1 124 ? -7.916 -0.640 4.506 1.00 97.56 124 TYR A N 1
ATOM 887 C CA . TYR A 1 124 ? -6.468 -0.613 4.310 1.00 97.56 124 TYR A CA 1
ATOM 888 C C . TYR A 1 124 ? -5.783 -1.876 4.839 1.00 97.56 124 TYR A C 1
ATOM 890 O O . TYR A 1 124 ? -4.927 -2.432 4.158 1.00 97.56 124 TYR A O 1
ATOM 898 N N . LEU A 1 125 ? -6.194 -2.384 6.006 1.00 97.00 125 LEU A N 1
ATOM 899 C CA . LEU A 1 125 ? -5.697 -3.664 6.519 1.00 97.00 125 LEU A CA 1
ATOM 900 C C . LEU A 1 125 ? -6.103 -4.843 5.622 1.00 97.00 125 LEU A C 1
ATOM 902 O O . LEU A 1 125 ? -5.269 -5.691 5.309 1.00 97.00 125 LEU A O 1
ATOM 906 N N . GLU A 1 126 ? -7.371 -4.905 5.207 1.00 95.00 126 GLU A N 1
ATOM 907 C CA . GLU A 1 126 ? -7.861 -5.966 4.322 1.00 95.00 126 GLU A CA 1
ATOM 908 C C . GLU A 1 126 ? -7.133 -5.944 2.976 1.00 95.00 126 GLU A C 1
ATOM 910 O O . GLU A 1 126 ? -6.730 -6.995 2.481 1.00 95.00 126 GLU A O 1
ATOM 915 N N . TRP A 1 127 ? -6.928 -4.754 2.406 1.00 95.56 127 TRP A N 1
ATOM 916 C CA . TRP A 1 127 ? -6.128 -4.537 1.207 1.00 95.56 127 TRP A CA 1
ATOM 917 C C . TRP A 1 127 ? -4.680 -4.997 1.405 1.00 95.56 127 TRP A C 1
ATOM 919 O O . TRP A 1 127 ? -4.204 -5.833 0.638 1.00 95.56 127 TRP A O 1
ATOM 929 N N . ALA A 1 128 ? -4.012 -4.559 2.474 1.00 95.00 128 ALA A N 1
ATOM 930 C CA . ALA A 1 128 ? -2.636 -4.949 2.778 1.00 95.00 128 ALA A CA 1
ATOM 931 C C . ALA A 1 128 ? -2.464 -6.472 2.914 1.00 95.00 128 ALA A C 1
ATOM 933 O O . ALA A 1 128 ? -1.398 -6.995 2.596 1.00 95.00 128 ALA A O 1
ATOM 934 N N . GLY A 1 129 ? -3.505 -7.202 3.332 1.00 92.69 129 GLY A N 1
ATOM 935 C CA . GLY A 1 129 ? -3.495 -8.666 3.426 1.00 92.69 129 GLY A CA 1
ATOM 936 C C . GLY A 1 129 ? -3.752 -9.418 2.117 1.00 92.69 129 GLY A C 1
ATOM 937 O O . GLY A 1 129 ? -3.421 -10.598 2.031 1.00 92.69 129 GLY A O 1
ATOM 938 N N . ARG A 1 130 ? -4.318 -8.767 1.093 1.00 90.31 130 ARG A N 1
ATOM 939 C CA . ARG A 1 130 ? -4.744 -9.420 -0.164 1.00 90.31 130 ARG A CA 1
ATOM 940 C C . ARG A 1 130 ? -4.077 -8.875 -1.425 1.00 90.31 130 ARG A C 1
ATOM 942 O O . ARG A 1 130 ? -4.090 -9.556 -2.444 1.00 90.31 130 ARG A O 1
ATOM 949 N N . ALA A 1 131 ? -3.500 -7.675 -1.362 1.00 91.56 131 ALA A N 1
ATOM 950 C CA . ALA A 1 131 ? -2.835 -7.034 -2.490 1.00 91.56 131 ALA A CA 1
ATOM 951 C C . ALA A 1 131 ? -1.728 -7.932 -3.058 1.00 91.56 131 ALA A C 1
ATOM 953 O O . ALA A 1 131 ? -1.048 -8.645 -2.306 1.00 91.56 131 ALA A O 1
ATOM 954 N N . SER A 1 132 ? -1.545 -7.886 -4.376 1.00 89.94 132 SER A N 1
ATOM 955 C CA . SER A 1 132 ? -0.435 -8.560 -5.049 1.00 89.94 132 SER A CA 1
ATOM 956 C C . SER A 1 132 ? 0.829 -7.719 -4.878 1.00 89.94 132 SER A C 1
ATOM 958 O O . SER A 1 132 ? 1.045 -6.767 -5.625 1.00 89.94 132 SER A O 1
ATOM 960 N N . LEU A 1 133 ? 1.634 -8.067 -3.874 1.00 91.00 133 LEU A N 1
ATOM 961 C CA . LEU A 1 133 ? 2.851 -7.350 -3.497 1.00 91.00 133 LEU A CA 1
ATOM 962 C C . LEU A 1 133 ? 4.107 -8.101 -3.945 1.00 91.00 133 LEU A C 1
ATOM 964 O O . LEU A 1 133 ? 4.109 -9.320 -4.111 1.00 91.00 133 LEU A O 1
ATOM 968 N N . SER A 1 134 ? 5.182 -7.350 -4.123 1.00 88.88 134 SER A N 1
ATOM 969 C CA . SER A 1 134 ? 6.501 -7.805 -4.535 1.00 88.88 134 SER A CA 1
ATOM 970 C C . SER A 1 134 ? 7.580 -6.862 -3.995 1.00 88.88 134 SER A C 1
ATOM 972 O O . SER A 1 134 ? 7.296 -5.796 -3.447 1.00 88.88 134 SER A O 1
ATOM 974 N N . SER A 1 135 ? 8.847 -7.195 -4.239 1.00 85.62 135 SER A N 1
ATOM 975 C CA . SER A 1 135 ? 9.954 -6.305 -3.877 1.00 85.62 135 SER A CA 1
ATOM 976 C C . SER A 1 135 ? 9.911 -4.946 -4.601 1.00 85.62 135 SER A C 1
ATOM 978 O O . SER A 1 135 ? 10.477 -3.972 -4.100 1.00 85.62 135 SER A O 1
ATOM 980 N N . ALA A 1 136 ? 9.198 -4.839 -5.734 1.00 87.62 136 ALA A N 1
ATOM 981 C CA . ALA A 1 136 ? 9.026 -3.583 -6.467 1.00 87.62 136 ALA A CA 1
ATOM 982 C C . ALA A 1 136 ? 8.329 -2.507 -5.623 1.00 87.62 136 ALA A C 1
ATOM 984 O O . ALA A 1 136 ? 8.646 -1.323 -5.745 1.00 87.62 136 ALA A O 1
ATOM 985 N N . ASP A 1 137 ? 7.437 -2.921 -4.725 1.00 90.38 137 ASP A N 1
ATOM 986 C CA . ASP A 1 137 ? 6.666 -2.034 -3.858 1.00 90.38 137 ASP A CA 1
ATOM 987 C C . ASP A 1 137 ? 7.545 -1.356 -2.785 1.00 90.38 137 ASP A C 1
ATOM 989 O O . ASP A 1 137 ? 7.197 -0.304 -2.253 1.00 90.38 137 ASP A O 1
ATOM 993 N N . LEU A 1 138 ? 8.744 -1.895 -2.524 1.00 89.56 138 LEU A N 1
ATOM 994 C CA . LEU A 1 138 ? 9.719 -1.338 -1.578 1.00 89.56 138 LEU A CA 1
ATOM 995 C C . LEU A 1 138 ? 10.745 -0.399 -2.226 1.00 89.56 138 LEU A C 1
ATOM 997 O O . LEU A 1 138 ? 11.536 0.243 -1.531 1.00 89.56 138 LEU A O 1
ATOM 1001 N N . VAL A 1 139 ? 10.743 -0.274 -3.555 1.00 84.88 139 VAL A N 1
ATOM 1002 C CA . VAL A 1 139 ? 11.767 0.492 -4.291 1.00 84.88 139 VAL A CA 1
ATOM 1003 C C . VAL A 1 139 ? 11.706 1.987 -3.983 1.00 84.88 139 VAL A C 1
ATOM 1005 O O . VAL A 1 139 ? 12.732 2.672 -4.040 1.00 84.88 139 VAL A O 1
ATOM 1008 N N . ILE A 1 140 ? 10.540 2.471 -3.551 1.00 82.12 140 ILE A N 1
ATOM 1009 C CA . ILE A 1 140 ? 10.343 3.810 -2.989 1.00 82.12 140 ILE A CA 1
ATOM 1010 C C . ILE A 1 140 ? 11.342 4.150 -1.868 1.00 82.12 140 ILE A C 1
ATOM 1012 O O . ILE A 1 140 ? 11.753 5.304 -1.747 1.00 82.12 140 ILE A O 1
ATOM 1016 N N . PHE A 1 141 ? 11.797 3.157 -1.096 1.00 82.50 141 PHE A N 1
ATOM 1017 C CA . PHE A 1 141 ? 12.765 3.345 -0.010 1.00 82.50 141 PHE A CA 1
ATOM 1018 C C . PHE A 1 141 ? 14.224 3.196 -0.452 1.00 82.50 141 PHE A C 1
ATOM 1020 O O . PHE A 1 141 ? 15.126 3.696 0.223 1.00 82.50 141 PHE A O 1
ATOM 1027 N N . ALA A 1 142 ? 14.469 2.506 -1.566 1.00 80.88 142 ALA A N 1
ATOM 1028 C CA . ALA A 1 142 ? 15.799 2.045 -1.948 1.00 80.88 142 ALA A CA 1
ATOM 1029 C C . ALA A 1 142 ? 16.572 3.040 -2.828 1.00 80.88 142 ALA A C 1
ATOM 1031 O O . ALA A 1 142 ? 17.801 3.093 -2.744 1.00 80.88 142 ALA A O 1
ATOM 1032 N N . ASP A 1 143 ? 15.896 3.829 -3.676 1.00 84.06 143 ASP A N 1
ATOM 1033 C CA . ASP A 1 143 ? 16.593 4.756 -4.577 1.00 84.06 143 ASP A CA 1
ATOM 1034 C C . ASP A 1 143 ? 16.943 6.080 -3.865 1.00 84.06 143 ASP A C 1
ATOM 1036 O O . ASP A 1 143 ? 16.050 6.860 -3.525 1.00 84.06 143 ASP A O 1
ATOM 1040 N N . PRO A 1 144 ? 18.233 6.403 -3.653 1.00 84.88 144 PRO A N 1
ATOM 1041 C CA . PRO A 1 144 ? 18.625 7.573 -2.873 1.00 84.88 144 PRO A CA 1
ATOM 1042 C C . PRO A 1 144 ? 18.262 8.906 -3.537 1.00 84.88 144 PRO A C 1
ATOM 1044 O O . PRO A 1 144 ? 18.148 9.906 -2.826 1.00 84.88 144 PRO A O 1
ATOM 1047 N N . LYS A 1 145 ? 18.080 8.943 -4.866 1.00 86.50 145 LYS A N 1
ATOM 1048 C CA . LYS A 1 145 ? 17.694 10.165 -5.583 1.00 86.50 145 LYS A CA 1
ATOM 1049 C C . LYS A 1 145 ? 16.196 10.406 -5.506 1.00 86.50 145 LYS A C 1
ATOM 1051 O O . LYS A 1 145 ? 15.773 11.552 -5.394 1.00 86.50 145 LYS A O 1
ATOM 1056 N N . LEU A 1 146 ? 15.406 9.338 -5.587 1.00 87.31 146 LEU A N 1
ATOM 1057 C CA . LEU A 1 146 ? 13.954 9.446 -5.677 1.00 87.31 146 LEU A CA 1
ATOM 1058 C C . LEU A 1 146 ? 13.241 9.276 -4.334 1.00 87.31 146 LEU A C 1
ATOM 1060 O O . LEU A 1 146 ? 12.117 9.755 -4.202 1.00 87.31 146 LEU A O 1
ATOM 1064 N N . ARG A 1 147 ? 13.891 8.676 -3.324 1.00 89.69 147 ARG A N 1
ATOM 1065 C CA . ARG A 1 147 ? 13.275 8.352 -2.025 1.00 89.69 147 ARG A CA 1
ATOM 1066 C C . ARG A 1 147 ? 12.469 9.493 -1.421 1.00 89.69 147 ARG A C 1
ATOM 1068 O O . ARG A 1 147 ? 11.368 9.253 -0.953 1.00 89.69 147 ARG A O 1
ATOM 1075 N N . VAL A 1 148 ? 12.980 10.727 -1.436 1.00 89.81 148 VAL A N 1
ATOM 1076 C CA . VAL A 1 148 ? 12.302 11.867 -0.794 1.00 89.81 148 VAL A CA 1
ATOM 1077 C C . VAL A 1 148 ? 11.015 12.216 -1.536 1.00 89.81 148 VAL A C 1
ATOM 1079 O O . VAL A 1 148 ? 9.950 12.229 -0.928 1.00 89.81 148 VAL A O 1
ATOM 1082 N N . ALA A 1 149 ? 11.106 12.447 -2.848 1.00 87.62 149 ALA A N 1
ATOM 1083 C CA . ALA A 1 149 ? 9.962 12.843 -3.665 1.00 87.62 149 ALA A CA 1
ATOM 1084 C C . ALA A 1 149 ? 8.890 11.745 -3.719 1.00 87.62 149 ALA A C 1
ATOM 1086 O O . ALA A 1 149 ? 7.701 12.026 -3.596 1.00 87.62 149 ALA A O 1
ATOM 1087 N N . LEU A 1 150 ? 9.310 10.487 -3.857 1.00 85.19 150 LEU A N 1
ATOM 1088 C CA . LEU A 1 150 ? 8.386 9.360 -3.901 1.00 85.19 150 LEU A CA 1
ATOM 1089 C C . LEU A 1 150 ? 7.722 9.119 -2.546 1.00 85.19 150 LEU A C 1
ATOM 1091 O O . LEU A 1 150 ? 6.511 8.934 -2.504 1.00 85.19 150 LEU A O 1
ATOM 1095 N N . THR A 1 151 ? 8.483 9.171 -1.443 1.00 87.69 151 THR A N 1
ATOM 1096 C CA . THR A 1 151 ? 7.915 9.032 -0.089 1.00 87.69 151 THR A CA 1
ATOM 1097 C C . THR A 1 151 ? 6.892 10.125 0.181 1.00 87.69 151 THR A C 1
ATOM 1099 O O . THR A 1 151 ? 5.8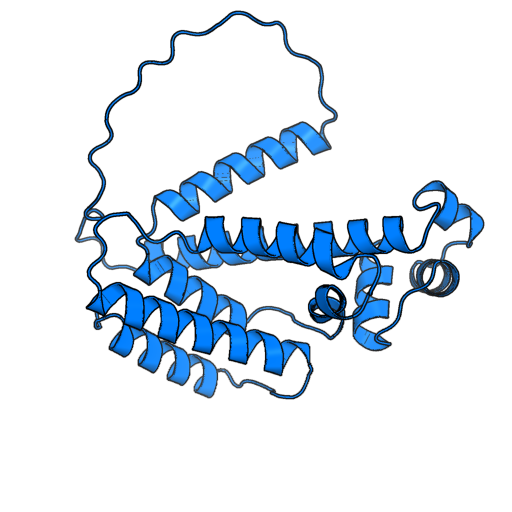36 9.830 0.726 1.00 87.69 151 THR A O 1
ATOM 1102 N N . GLN A 1 152 ? 7.167 11.366 -0.234 1.00 89.62 152 GLN A N 1
ATOM 1103 C CA . GLN A 1 152 ? 6.209 12.459 -0.098 1.00 89.62 152 GLN A CA 1
ATOM 1104 C C . GLN A 1 152 ? 4.913 12.169 -0.866 1.00 89.62 152 GLN A C 1
ATOM 1106 O O . GLN A 1 152 ? 3.835 12.257 -0.289 1.00 89.62 152 GLN A O 1
ATOM 1111 N N . ARG A 1 153 ? 5.007 11.761 -2.137 1.00 86.94 153 ARG A N 1
ATOM 1112 C CA . ARG A 1 153 ? 3.826 11.427 -2.948 1.00 86.94 153 ARG A CA 1
ATOM 1113 C C . ARG A 1 153 ? 3.025 10.264 -2.357 1.00 86.94 153 ARG A C 1
ATOM 1115 O O . ARG A 1 153 ? 1.800 10.307 -2.329 1.00 86.94 153 ARG A O 1
ATOM 1122 N N . TRP A 1 154 ? 3.713 9.237 -1.861 1.00 88.00 154 TRP A N 1
ATOM 1123 C CA . TRP A 1 154 ? 3.070 8.113 -1.182 1.00 88.00 154 TRP A CA 1
ATOM 1124 C C . TRP A 1 154 ? 2.376 8.544 0.109 1.00 88.00 154 TRP A C 1
ATOM 1126 O O . TRP A 1 154 ? 1.256 8.120 0.380 1.00 88.00 154 TRP A O 1
ATOM 1136 N N . GLN A 1 155 ? 3.008 9.428 0.880 1.00 89.75 155 GLN A N 1
ATOM 1137 C CA . GLN A 1 155 ? 2.411 9.995 2.080 1.00 89.75 155 GLN A CA 1
ATOM 1138 C C . GLN A 1 155 ? 1.139 10.785 1.747 1.00 89.75 155 GLN A C 1
ATOM 1140 O O . GLN A 1 155 ? 0.115 10.551 2.376 1.00 89.75 155 GLN A O 1
ATOM 1145 N N . GLU A 1 156 ? 1.168 11.656 0.736 1.00 90.88 156 GLU A N 1
ATOM 1146 C CA . GLU A 1 156 ? -0.003 12.430 0.295 1.00 90.88 156 GLU A CA 1
ATOM 1147 C C . GLU A 1 156 ? -1.181 11.517 -0.092 1.00 90.88 156 GLU A C 1
ATOM 1149 O O . GLU A 1 156 ? -2.336 11.792 0.242 1.00 90.88 156 GLU A O 1
ATOM 1154 N N . GLN A 1 157 ? -0.893 10.393 -0.750 1.00 90.56 157 GLN A N 1
ATOM 1155 C CA . GLN A 1 157 ? -1.893 9.394 -1.121 1.00 90.56 157 GLN A CA 1
ATOM 1156 C C . GLN A 1 157 ? -2.463 8.649 0.094 1.00 90.56 157 GLN A C 1
ATOM 1158 O O . GLN A 1 157 ? -3.679 8.501 0.223 1.00 90.56 157 GLN A O 1
ATOM 1163 N N . VAL A 1 158 ? -1.602 8.214 1.014 1.00 91.88 158 VAL A N 1
ATOM 1164 C CA . VAL A 1 158 ? -2.018 7.565 2.262 1.00 91.88 158 VAL A CA 1
ATOM 1165 C C . VAL A 1 158 ? -2.846 8.509 3.136 1.00 91.88 158 VAL A C 1
ATOM 1167 O O . VAL A 1 158 ? -3.861 8.083 3.689 1.00 91.88 158 VAL A O 1
ATOM 1170 N N . ASP A 1 159 ? -2.446 9.776 3.244 1.00 91.69 159 ASP A N 1
ATOM 1171 C CA . ASP A 1 159 ? -3.139 10.795 4.036 1.00 91.69 159 ASP A CA 1
ATOM 1172 C C . ASP A 1 159 ? -4.558 11.040 3.494 1.00 91.69 159 ASP A C 1
ATOM 1174 O O . ASP A 1 159 ? -5.499 11.167 4.277 1.00 91.69 159 ASP A O 1
ATOM 1178 N N . ARG A 1 160 ? -4.743 11.013 2.164 1.00 90.94 160 ARG A N 1
ATOM 1179 C CA . ARG A 1 160 ? -6.073 11.053 1.525 1.00 90.94 160 ARG A CA 1
ATOM 1180 C C . ARG A 1 160 ? -6.940 9.863 1.930 1.00 90.94 160 ARG A C 1
ATOM 1182 O O . ARG A 1 160 ? -8.089 10.042 2.329 1.00 90.94 160 ARG A O 1
ATOM 1189 N N . TRP A 1 161 ? -6.408 8.645 1.840 1.00 94.12 161 TRP A N 1
ATOM 1190 C CA . TRP A 1 161 ? -7.173 7.438 2.168 1.00 94.12 161 TRP A CA 1
ATOM 1191 C C . TRP A 1 161 ? -7.510 7.348 3.651 1.00 94.12 161 TRP A C 1
ATOM 1193 O O . TRP A 1 161 ? -8.573 6.859 4.025 1.00 94.12 161 TRP A O 1
ATOM 1203 N N . LEU A 1 162 ? -6.601 7.788 4.514 1.00 96.00 162 LEU A N 1
ATOM 1204 C CA . LEU A 1 162 ? -6.678 7.565 5.953 1.00 96.00 162 LEU A CA 1
ATOM 1205 C C . LEU A 1 162 ? -6.877 8.848 6.750 1.00 96.00 162 LEU A C 1
ATOM 1207 O O . LEU A 1 162 ? -6.481 8.918 7.916 1.00 96.00 162 LEU A O 1
ATOM 1211 N N . ASP A 1 163 ? -7.555 9.827 6.151 1.00 94.94 163 ASP A N 1
ATOM 1212 C CA . ASP A 1 163 ? -7.953 11.040 6.852 1.00 94.94 163 ASP A CA 1
ATOM 1213 C C . ASP A 1 163 ? -8.674 10.698 8.168 1.00 94.94 163 ASP A C 1
ATOM 1215 O O . ASP A 1 163 ? -9.522 9.797 8.239 1.00 94.94 163 ASP A O 1
ATOM 1219 N N . VAL A 1 164 ? -8.322 11.423 9.229 1.00 94.69 164 VAL A N 1
ATOM 1220 C CA . VAL A 1 164 ? -8.930 11.279 10.552 1.00 94.69 164 VAL A CA 1
ATOM 1221 C C . VAL A 1 164 ? -9.623 12.593 10.898 1.00 94.69 164 VAL A C 1
ATOM 1223 O O . VAL A 1 164 ? -8.930 13.546 11.279 1.00 94.69 164 VAL A O 1
ATOM 1226 N N . PRO A 1 165 ? -10.971 12.638 10.873 1.00 93.06 165 PRO A N 1
ATOM 1227 C CA . PRO A 1 165 ? -11.722 13.872 11.046 1.00 93.06 165 PRO A CA 1
ATOM 1228 C C . PRO A 1 165 ? -11.351 14.645 12.312 1.00 93.06 165 PRO A C 1
ATOM 1230 O O . PRO A 1 165 ? -11.119 14.069 13.391 1.00 93.06 165 PRO A O 1
ATOM 1233 N N . ALA A 1 166 ? -11.356 15.974 12.200 1.00 90.44 166 ALA A N 1
ATOM 1234 C CA . ALA A 1 166 ? -11.228 16.863 13.346 1.00 90.44 166 ALA A CA 1
ATOM 1235 C C . ALA A 1 166 ? -12.329 16.554 14.381 1.00 90.44 166 ALA A C 1
ATOM 1237 O O . ALA A 1 166 ? -13.488 16.350 14.034 1.00 90.44 166 ALA A O 1
ATOM 1238 N N . GLY A 1 167 ? -11.959 16.474 15.662 1.00 92.31 167 GLY A N 1
ATOM 1239 C CA . GLY A 1 167 ? -12.880 16.082 16.740 1.00 92.31 167 GLY A CA 1
ATOM 1240 C C . GLY A 1 167 ? -12.936 14.578 17.044 1.00 92.31 167 GLY A C 1
ATOM 1241 O O . GLY A 1 167 ? -13.562 14.189 18.029 1.00 92.31 167 GLY A O 1
ATOM 1242 N N . THR A 1 168 ? -12.235 13.728 16.281 1.00 94.81 168 THR A N 1
ATOM 1243 C CA . THR A 1 168 ? -12.062 12.305 16.631 1.00 94.81 168 THR A CA 1
ATOM 1244 C C . THR A 1 168 ? -11.454 12.160 18.030 1.00 94.81 168 THR A C 1
ATOM 1246 O O . THR A 1 168 ? -10.408 12.746 18.326 1.00 94.81 168 THR A O 1
ATOM 1249 N N . SER A 1 169 ? -12.084 11.351 18.890 1.00 95.75 169 SER A N 1
ATOM 1250 C CA . SER A 1 169 ? -11.615 11.145 20.265 1.00 95.75 169 SER A CA 1
ATOM 1251 C C . SER A 1 169 ? -10.185 10.592 20.309 1.00 95.75 169 SER A C 1
ATOM 1253 O O . SER A 1 169 ? -9.781 9.793 19.461 1.00 95.75 169 SER A O 1
ATOM 1255 N N . VAL A 1 170 ? -9.416 10.960 21.340 1.00 96.06 170 VAL A N 1
ATOM 1256 C CA . VAL A 1 170 ? -8.036 10.465 21.524 1.00 96.06 170 VAL A CA 1
ATOM 1257 C C . VAL A 1 170 ? -7.990 8.933 21.581 1.00 96.06 170 VAL A C 1
ATOM 1259 O O . VAL A 1 170 ? -7.068 8.322 21.043 1.00 96.06 170 VAL A O 1
ATOM 1262 N N . GLY A 1 171 ? -8.996 8.305 22.200 1.00 95.81 171 GLY A N 1
ATOM 1263 C CA . GLY A 1 171 ? -9.113 6.848 22.266 1.00 95.81 171 GLY A CA 1
ATOM 1264 C C . GLY A 1 171 ? -9.273 6.210 20.886 1.00 95.81 171 GLY A C 1
ATOM 1265 O O . GLY A 1 171 ? -8.536 5.281 20.559 1.00 95.81 171 GLY A O 1
ATOM 1266 N N . LEU A 1 172 ? -10.176 6.740 20.053 1.00 95.38 172 LEU A N 1
ATOM 1267 C CA . LEU A 1 172 ? -10.369 6.243 18.690 1.00 95.38 172 LEU A CA 1
ATOM 1268 C C . LEU A 1 172 ? -9.141 6.510 17.811 1.00 95.38 172 LEU A C 1
ATOM 1270 O O . LEU A 1 172 ? -8.691 5.605 17.119 1.00 95.38 172 LEU A O 1
ATOM 1274 N N . ARG A 1 173 ? -8.521 7.694 17.908 1.00 96.94 173 ARG A N 1
ATOM 1275 C CA . ARG A 1 173 ? -7.290 8.023 17.166 1.00 96.94 173 ARG A CA 1
ATOM 1276 C C . ARG A 1 173 ? -6.159 7.021 17.435 1.00 96.94 173 ARG A C 1
ATOM 1278 O O . ARG A 1 173 ? -5.465 6.625 16.507 1.00 96.94 173 ARG A O 1
ATOM 1285 N N . ARG A 1 174 ? -5.984 6.582 18.688 1.00 97.31 174 ARG A N 1
ATOM 1286 C CA . ARG A 1 174 ? -4.974 5.568 19.054 1.00 97.31 174 ARG A CA 1
ATOM 1287 C C . ARG A 1 174 ? -5.280 4.190 18.464 1.00 97.31 174 ARG A C 1
ATOM 1289 O O . ARG A 1 174 ? -4.358 3.502 18.046 1.00 97.31 174 ARG A O 1
ATOM 1296 N N . ARG A 1 175 ? -6.556 3.801 18.414 1.00 97.94 175 ARG A N 1
ATOM 1297 C CA . ARG A 1 175 ? -6.994 2.528 17.815 1.00 9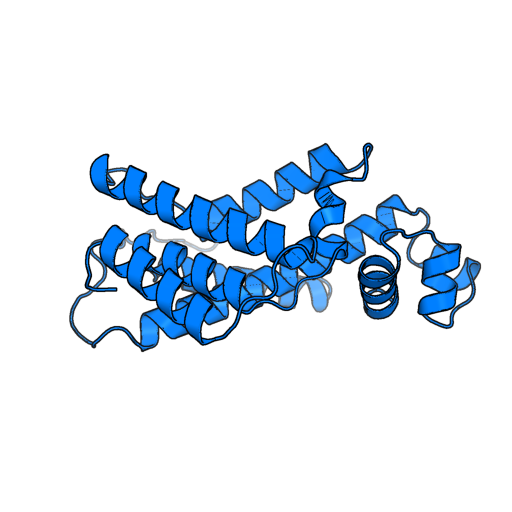7.94 175 ARG A CA 1
ATOM 1298 C C . ARG A 1 175 ? -6.826 2.529 16.299 1.00 97.94 175 ARG A C 1
ATOM 1300 O O . ARG A 1 175 ? -6.298 1.565 15.763 1.00 97.94 175 ARG A O 1
ATOM 1307 N N . LEU A 1 176 ? -7.182 3.631 15.636 1.00 97.88 176 LEU A N 1
ATOM 1308 C CA . LEU A 1 176 ? -6.922 3.833 14.207 1.00 97.88 176 LEU A CA 1
ATOM 1309 C C . LEU A 1 176 ? -5.421 3.709 13.909 1.00 97.88 176 LEU A C 1
ATOM 1311 O O . LEU A 1 176 ? -5.032 2.931 13.045 1.00 97.88 176 LEU A O 1
ATOM 1315 N N . LEU A 1 177 ? -4.563 4.379 14.688 1.00 97.81 177 LEU A N 1
ATOM 1316 C CA . LEU A 1 177 ? -3.110 4.241 14.545 1.00 97.81 177 LEU A CA 1
ATOM 1317 C C . LEU A 1 177 ? -2.634 2.792 14.740 1.00 97.81 177 LEU A C 1
ATOM 1319 O O . LEU A 1 177 ? -1.792 2.328 13.980 1.00 97.81 177 LEU A O 1
ATOM 1323 N N . ALA A 1 178 ? -3.176 2.065 15.719 1.00 98.19 178 ALA A N 1
ATOM 1324 C CA . ALA A 1 178 ? -2.827 0.661 15.927 1.00 98.19 178 ALA A CA 1
ATOM 1325 C C . ALA A 1 178 ? -3.186 -0.207 14.708 1.00 98.19 178 ALA A C 1
ATOM 1327 O O . ALA A 1 178 ? -2.356 -0.990 14.257 1.00 98.19 178 ALA A O 1
ATOM 1328 N N . VAL A 1 179 ? -4.379 -0.026 14.129 1.00 98.31 179 VAL A N 1
ATOM 1329 C CA . VAL A 1 179 ? -4.791 -0.740 12.907 1.00 98.31 179 VAL A CA 1
ATOM 1330 C C . VAL A 1 179 ? -3.925 -0.351 11.709 1.00 98.31 179 VAL A C 1
ATOM 1332 O O . VAL A 1 179 ? -3.535 -1.223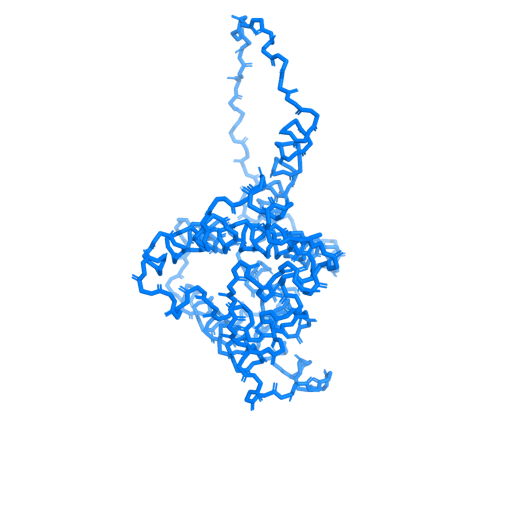 10.937 1.00 98.31 179 VAL A O 1
ATOM 1335 N N . ARG A 1 180 ? -3.549 0.927 11.584 1.00 97.69 180 ARG A N 1
ATOM 1336 C CA . ARG A 1 180 ? -2.609 1.370 10.548 1.00 97.69 180 ARG A CA 1
ATOM 1337 C C . ARG A 1 180 ? -1.253 0.683 10.678 1.00 97.69 180 ARG A C 1
ATOM 1339 O O . ARG A 1 180 ? -0.742 0.200 9.680 1.00 97.69 180 ARG A O 1
ATOM 1346 N N . LEU A 1 181 ? -0.699 0.592 11.887 1.00 97.88 181 LEU A N 1
ATOM 1347 C CA . LEU A 1 181 ? 0.581 -0.084 12.121 1.00 97.88 181 LEU A CA 1
ATOM 1348 C C . LEU A 1 181 ? 0.506 -1.591 11.838 1.00 97.88 181 LEU A C 1
ATOM 1350 O O . LEU A 1 181 ? 1.457 -2.145 11.295 1.00 97.88 181 LEU A O 1
ATOM 1354 N N . LEU A 1 182 ? -0.620 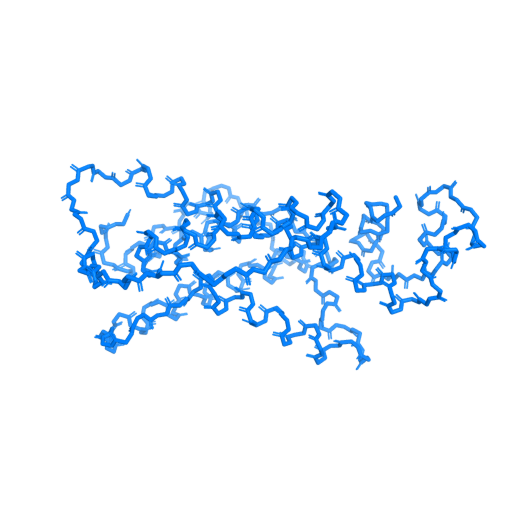-2.243 12.156 1.00 97.06 182 LEU A N 1
ATOM 1355 C CA . LEU A 1 182 ? -0.860 -3.637 11.766 1.00 97.06 182 LEU A CA 1
ATOM 1356 C C . LEU A 1 182 ? -0.848 -3.796 10.241 1.00 97.06 182 LEU A C 1
ATOM 1358 O O . LEU A 1 182 ? -0.201 -4.703 9.725 1.00 97.06 182 LEU A O 1
ATOM 1362 N N . ALA A 1 183 ? -1.535 -2.904 9.528 1.00 97.06 183 ALA A N 1
ATOM 1363 C CA . ALA A 1 183 ? -1.607 -2.933 8.073 1.00 97.06 183 ALA A CA 1
ATOM 1364 C C . ALA A 1 183 ? -0.258 -2.621 7.409 1.00 97.06 183 ALA A C 1
ATOM 1366 O O . ALA A 1 183 ? 0.135 -3.322 6.483 1.00 97.06 183 ALA A O 1
ATOM 1367 N N . ASP A 1 184 ? 0.477 -1.620 7.901 1.00 95.50 184 ASP A N 1
ATOM 1368 C CA . ASP A 1 184 ? 1.799 -1.258 7.379 1.00 95.50 184 ASP A CA 1
ATOM 1369 C C . ASP A 1 184 ? 2.827 -2.369 7.607 1.00 95.50 184 ASP A C 1
ATOM 1371 O O . ASP A 1 184 ? 3.596 -2.679 6.699 1.00 95.50 184 ASP A O 1
ATOM 1375 N N . GLY A 1 185 ? 2.822 -2.997 8.789 1.00 95.00 185 GLY A N 1
ATOM 1376 C CA . GLY A 1 185 ? 3.678 -4.150 9.076 1.00 95.00 185 GLY A CA 1
ATOM 1377 C C . GLY A 1 185 ? 3.360 -5.330 8.160 1.00 95.00 185 GLY A C 1
ATOM 1378 O O . GLY A 1 185 ? 4.262 -5.894 7.549 1.00 95.00 185 GLY A O 1
ATOM 1379 N N . LEU A 1 186 ? 2.071 -5.638 7.984 1.00 95.06 186 LEU A N 1
ATOM 1380 C CA . LEU A 1 186 ? 1.620 -6.686 7.070 1.00 95.06 186 LEU A CA 1
ATOM 1381 C C . LEU A 1 186 ? 2.035 -6.405 5.619 1.00 95.06 186 LEU A C 1
ATOM 1383 O O . LEU A 1 186 ? 2.557 -7.292 4.949 1.00 95.06 186 LEU A O 1
ATOM 1387 N N . TRP A 1 187 ? 1.830 -5.176 5.137 1.00 94.75 187 TRP A N 1
ATOM 1388 C CA . TRP A 1 187 ? 2.243 -4.760 3.797 1.00 94.75 187 TRP A CA 1
ATOM 1389 C C . TRP A 1 187 ? 3.758 -4.893 3.616 1.00 94.75 187 TRP A C 1
ATOM 1391 O O . TRP A 1 187 ? 4.202 -5.482 2.632 1.00 94.75 187 TRP A O 1
ATOM 1401 N N . PHE A 1 188 ? 4.553 -4.404 4.572 1.00 94.12 188 PHE A N 1
ATOM 1402 C CA . PHE A 1 188 ? 6.012 -4.435 4.486 1.00 94.12 188 PHE A CA 1
ATOM 1403 C C . PHE A 1 188 ? 6.558 -5.867 4.495 1.00 94.12 188 PHE A C 1
ATOM 1405 O O . PHE A 1 188 ? 7.381 -6.221 3.648 1.00 94.12 188 PHE A O 1
ATOM 1412 N N . ASP A 1 189 ? 6.087 -6.709 5.415 1.00 93.75 189 ASP A N 1
ATOM 1413 C CA . ASP A 1 189 ? 6.556 -8.091 5.534 1.00 93.75 189 ASP A CA 1
ATOM 1414 C C . ASP A 1 189 ? 6.162 -8.927 4.305 1.00 93.75 189 ASP A C 1
ATOM 1416 O O . ASP A 1 189 ? 6.962 -9.726 3.814 1.00 93.75 189 ASP A O 1
ATOM 1420 N N . ARG A 1 190 ? 4.968 -8.700 3.738 1.00 93.62 190 ARG A N 1
ATOM 1421 C CA . ARG A 1 190 ? 4.548 -9.352 2.487 1.00 93.62 190 ARG A CA 1
ATOM 1422 C C . ARG A 1 190 ? 5.334 -8.844 1.276 1.00 93.62 190 ARG A C 1
ATOM 1424 O O . ARG A 1 190 ? 5.811 -9.653 0.486 1.00 93.62 190 ARG A O 1
ATOM 1431 N N . ALA A 1 191 ? 5.515 -7.530 1.130 1.00 91.94 191 ALA A N 1
ATOM 1432 C CA . ALA A 1 191 ? 6.267 -6.941 0.015 1.00 91.94 191 ALA A CA 1
ATOM 1433 C C . ALA A 1 191 ? 7.758 -7.319 0.038 1.00 91.94 191 ALA A C 1
ATOM 1435 O O . ALA A 1 191 ? 8.384 -7.484 -1.009 1.00 91.94 191 ALA A O 1
ATOM 1436 N N . SER A 1 192 ? 8.333 -7.501 1.229 1.00 90.50 192 SER A N 1
ATOM 1437 C CA . SER A 1 192 ? 9.714 -7.971 1.400 1.00 90.50 192 SER A CA 1
ATOM 1438 C C . SER A 1 192 ? 9.880 -9.483 1.217 1.00 90.50 192 SER A C 1
ATOM 1440 O O . SER A 1 192 ? 11.014 -9.958 1.158 1.00 90.50 192 SER A O 1
ATOM 1442 N N . GLY A 1 193 ? 8.782 -10.241 1.119 1.00 89.25 193 GLY A N 1
ATOM 1443 C CA . GLY A 1 193 ? 8.803 -11.704 1.064 1.00 89.25 193 GLY A CA 1
ATOM 1444 C C . GLY A 1 193 ? 9.172 -12.369 2.395 1.00 89.25 193 GLY A C 1
ATOM 1445 O O . GLY A 1 193 ? 9.539 -13.542 2.405 1.00 89.25 193 GLY A O 1
ATOM 1446 N N . LEU A 1 194 ? 9.107 -11.635 3.511 1.00 88.81 194 LEU A N 1
ATOM 1447 C CA . LEU A 1 194 ? 9.369 -12.155 4.858 1.00 88.81 194 LEU A CA 1
ATOM 1448 C C . LEU A 1 194 ? 8.166 -12.896 5.448 1.00 88.81 194 LEU A C 1
ATOM 1450 O O . LEU A 1 194 ? 8.334 -13.698 6.367 1.00 88.81 194 LEU A O 1
ATOM 1454 N N . LEU A 1 195 ? 6.968 -12.630 4.925 1.00 86.62 195 LEU A N 1
ATOM 1455 C CA . LEU A 1 195 ? 5.726 -13.222 5.398 1.00 86.62 195 LEU A CA 1
ATOM 1456 C C . LEU A 1 195 ? 4.853 -13.688 4.233 1.00 86.62 195 LEU A C 1
ATOM 1458 O O . LEU A 1 195 ? 4.438 -12.899 3.384 1.00 86.62 195 LEU A O 1
ATOM 1462 N N . GLU A 1 196 ? 4.497 -14.969 4.256 1.00 82.88 196 GLU A N 1
ATOM 1463 C CA . GLU A 1 196 ? 3.352 -15.494 3.519 1.00 82.88 196 GLU A CA 1
ATOM 1464 C C . GLU A 1 196 ? 2.144 -15.478 4.456 1.00 82.88 196 GLU A C 1
ATOM 1466 O O . GLU A 1 196 ? 2.211 -16.005 5.562 1.00 82.88 196 GLU A O 1
ATOM 1471 N N . THR A 1 197 ? 1.045 -14.845 4.046 1.00 80.38 197 THR A N 1
ATOM 1472 C CA . THR A 1 197 ? -0.168 -14.751 4.871 1.00 80.38 197 THR A CA 1
ATOM 1473 C C . THR A 1 197 ? -1.240 -15.678 4.322 1.00 80.38 197 THR A C 1
ATOM 1475 O O . THR A 1 197 ? -1.685 -15.524 3.184 1.00 80.38 197 THR A O 1
ATOM 1478 N N . SER A 1 198 ? -1.685 -16.626 5.141 1.00 84.00 198 SER A N 1
ATOM 1479 C CA . SER A 1 198 ? -2.834 -17.475 4.829 1.00 84.00 198 SER A CA 1
ATOM 1480 C C . SER A 1 198 ? -4.159 -16.714 4.970 1.00 84.00 198 SER A C 1
ATOM 1482 O O . SER A 1 198 ? -4.269 -15.719 5.692 1.00 84.00 198 SER A O 1
ATOM 1484 N N . ALA A 1 199 ? -5.219 -17.213 4.326 1.00 82.94 199 ALA A N 1
ATOM 1485 C CA . ALA A 1 199 ? -6.563 -16.646 4.479 1.00 82.94 199 ALA A CA 1
ATOM 1486 C C . ALA A 1 199 ? -7.064 -16.689 5.941 1.00 82.94 199 ALA A C 1
ATOM 1488 O O . ALA A 1 199 ? -7.830 -15.822 6.364 1.00 82.94 199 ALA A O 1
ATOM 1489 N N . GLU A 1 200 ? -6.616 -17.677 6.721 1.00 87.00 200 GLU A N 1
ATOM 1490 C CA . GLU A 1 200 ? -6.951 -17.817 8.140 1.00 87.00 200 GLU A CA 1
ATOM 1491 C C . GLU A 1 200 ? -6.284 -16.731 9.001 1.00 87.00 200 GLU A C 1
ATOM 1493 O O . GLU A 1 200 ? -6.950 -16.091 9.823 1.00 87.00 200 GLU A O 1
ATOM 1498 N N . GLU A 1 201 ? -4.995 -16.465 8.781 1.00 89.31 201 GLU A N 1
ATOM 1499 C CA . GLU A 1 201 ? -4.263 -15.395 9.470 1.00 89.31 201 GLU A CA 1
ATOM 1500 C C . GLU A 1 201 ? -4.824 -14.021 9.111 1.00 89.31 201 GLU A C 1
ATOM 1502 O O . GLU A 1 201 ? -5.082 -13.212 10.006 1.00 89.31 201 GLU A O 1
ATOM 1507 N N . ALA A 1 202 ? -5.115 -13.782 7.828 1.00 87.38 202 ALA A N 1
ATOM 1508 C CA . ALA A 1 202 ? -5.769 -12.555 7.379 1.00 87.38 202 ALA A CA 1
ATOM 1509 C C . ALA A 1 202 ? -7.134 -12.362 8.067 1.00 87.38 202 ALA A C 1
ATOM 1511 O O . ALA A 1 202 ? -7.440 -11.279 8.570 1.00 87.38 202 ALA A O 1
ATOM 1512 N N . GLY A 1 203 ? -7.935 -13.429 8.173 1.00 89.94 203 GLY A N 1
ATOM 1513 C CA . GLY A 1 203 ? -9.206 -13.408 8.898 1.00 89.94 203 GLY A CA 1
ATOM 1514 C C . GLY A 1 203 ? -9.049 -13.138 10.400 1.00 89.94 203 GLY A C 1
ATOM 1515 O O . GLY A 1 203 ? -9.896 -12.473 11.000 1.00 89.94 203 GLY A O 1
ATOM 1516 N N . THR A 1 204 ? -7.963 -13.609 11.012 1.00 93.00 204 THR A N 1
ATOM 1517 C CA . THR A 1 204 ? -7.655 -13.371 12.431 1.00 93.00 204 THR A CA 1
ATOM 1518 C C . THR A 1 204 ? -7.224 -11.926 12.679 1.00 93.00 204 THR A C 1
ATOM 1520 O O . THR A 1 204 ? -7.769 -11.275 13.570 1.00 93.00 204 THR A O 1
ATOM 1523 N N . LEU A 1 205 ? -6.322 -11.385 11.853 1.00 94.06 205 LEU A N 1
ATOM 1524 C CA . LEU A 1 205 ? -5.914 -9.977 11.910 1.00 94.06 205 LEU A CA 1
ATOM 1525 C C . LEU A 1 205 ? -7.105 -9.039 11.707 1.00 94.06 205 LEU A C 1
ATOM 1527 O O . LEU A 1 205 ? -7.253 -8.060 12.440 1.00 94.06 205 LEU A O 1
ATOM 1531 N N . ARG A 1 206 ? -8.006 -9.382 10.777 1.00 94.00 206 ARG A N 1
ATOM 1532 C CA . ARG A 1 206 ? -9.258 -8.649 10.570 1.00 94.00 206 ARG A CA 1
ATOM 1533 C C . ARG A 1 206 ? -10.105 -8.599 11.843 1.00 94.00 206 ARG A C 1
ATOM 1535 O O . ARG A 1 206 ? -10.564 -7.525 12.216 1.00 94.00 206 ARG A O 1
ATOM 1542 N N . LYS A 1 207 ? -10.316 -9.736 12.520 1.00 94.50 207 LYS A N 1
ATOM 1543 C CA . LYS A 1 207 ? -11.090 -9.787 13.778 1.00 94.50 207 LYS A CA 1
ATOM 1544 C C . LYS A 1 207 ? -10.463 -8.905 14.859 1.00 94.50 207 LYS A C 1
ATOM 1546 O O . LYS A 1 207 ? -11.165 -8.097 15.451 1.00 94.50 207 LYS A O 1
ATOM 1551 N N . ILE A 1 208 ? -9.142 -8.988 15.037 1.00 96.38 208 ILE A N 1
ATOM 1552 C CA . ILE A 1 208 ? -8.404 -8.144 15.991 1.00 96.38 208 ILE A CA 1
ATOM 1553 C C . ILE A 1 208 ? -8.609 -6.657 15.677 1.00 96.38 208 ILE A C 1
ATOM 1555 O O . ILE A 1 208 ? -8.847 -5.860 16.582 1.00 96.38 208 ILE A O 1
ATOM 1559 N N . ALA A 1 209 ? -8.538 -6.267 14.404 1.00 96.81 209 ALA A N 1
ATOM 1560 C CA . ALA A 1 209 ? -8.746 -4.881 14.004 1.00 96.81 209 ALA A CA 1
ATOM 1561 C C . ALA A 1 209 ? -10.183 -4.403 14.252 1.00 96.81 209 ALA A C 1
ATOM 1563 O O . ALA A 1 209 ? -10.373 -3.296 14.754 1.00 96.81 209 ALA A O 1
ATOM 1564 N N . VAL A 1 210 ? -11.187 -5.236 13.966 1.00 95.44 210 VAL A N 1
ATOM 1565 C CA . VAL A 1 210 ? -12.593 -4.937 14.279 1.00 95.44 210 VAL A CA 1
ATOM 1566 C C . VAL A 1 210 ? -12.785 -4.740 15.786 1.00 95.44 210 VAL A C 1
ATOM 1568 O O . VAL A 1 210 ? -13.360 -3.731 16.200 1.00 95.44 210 VAL A O 1
ATOM 1571 N N . ASP A 1 211 ? -12.225 -5.623 16.614 1.00 95.44 211 ASP A N 1
ATOM 1572 C CA . ASP A 1 211 ? -12.284 -5.505 18.076 1.00 95.44 211 ASP A CA 1
ATOM 1573 C C . ASP A 1 211 ? -11.602 -4.221 18.572 1.00 95.44 211 ASP A C 1
ATOM 1575 O O . ASP A 1 211 ? -12.148 -3.496 19.410 1.00 95.44 211 ASP A O 1
ATOM 1579 N N . LEU A 1 212 ? -10.431 -3.884 18.015 1.00 95.88 212 LEU A N 1
ATOM 1580 C CA . LEU A 1 212 ? -9.720 -2.643 18.330 1.00 95.88 212 LEU A CA 1
ATOM 1581 C C . LEU A 1 212 ? -10.554 -1.408 17.999 1.00 95.88 212 LEU A C 1
ATOM 1583 O O . LEU A 1 212 ? -10.486 -0.422 18.734 1.00 95.88 212 LEU A O 1
ATOM 1587 N N . LEU A 1 213 ? -11.323 -1.439 16.913 1.00 94.62 213 LEU A N 1
ATOM 1588 C CA . LEU A 1 213 ? -12.097 -0.294 16.449 1.00 94.62 213 LEU A CA 1
ATOM 1589 C C . LEU A 1 213 ? -13.504 -0.203 17.063 1.00 94.62 213 LEU A C 1
ATOM 1591 O O . LEU A 1 213 ? -14.139 0.843 16.930 1.00 94.62 213 LEU A O 1
ATOM 1595 N N . GLY A 1 214 ? -13.948 -1.219 17.809 1.00 85.38 214 GLY A N 1
ATOM 1596 C CA . GLY A 1 214 ? -15.197 -1.183 18.575 1.00 85.38 214 GLY A CA 1
ATOM 1597 C C . GLY A 1 214 ? -16.294 -2.144 18.112 1.00 85.38 214 GLY A C 1
ATOM 1598 O O . GLY A 1 214 ? -17.442 -1.927 18.483 1.00 85.38 214 GLY A O 1
ATOM 1599 N N . GLY A 1 215 ? -15.962 -3.192 17.350 1.00 71.25 215 GLY A N 1
ATOM 1600 C CA . GLY A 1 215 ? -16.826 -4.357 17.105 1.00 71.25 215 GLY A CA 1
ATOM 1601 C C . GLY A 1 215 ? -17.826 -4.229 15.950 1.00 71.25 215 GLY A C 1
ATOM 1602 O O . GLY A 1 215 ? -18.008 -5.195 15.214 1.00 71.25 215 GLY A O 1
ATOM 1603 N N . ASP A 1 216 ? -18.415 -3.048 15.748 1.00 61.97 216 ASP A N 1
ATOM 1604 C CA . ASP A 1 216 ? -19.448 -2.811 14.727 1.00 61.97 216 ASP A CA 1
ATOM 1605 C C . ASP A 1 216 ? -18.886 -1.988 13.549 1.00 61.97 216 ASP A C 1
ATOM 1607 O O . ASP A 1 216 ? -18.988 -0.757 13.538 1.00 61.97 216 ASP A O 1
ATOM 1611 N N . ILE A 1 217 ? -18.251 -2.660 12.577 1.00 62.25 217 ILE A N 1
ATOM 1612 C CA . ILE A 1 217 ? -17.732 -2.067 11.323 1.00 62.25 217 ILE A CA 1
ATOM 1613 C C . ILE A 1 217 ? -18.133 -2.905 10.121 1.00 62.25 217 ILE A C 1
ATOM 1615 O O . ILE A 1 217 ? -17.894 -4.136 10.162 1.00 62.25 217 ILE A O 1
#

Nearest PDB structures (foldseek):
  3bhq-assembly1_B  TM=5.644E-01  e=2.725E-02  Mesorhizobium japonicum MAFF 303099
  2oer-assembly1_B  TM=4.873E-01  e=3.629E-02  Pseudomonas aeruginosa
  2oer-assembly1_A  TM=4.170E-01  e=4.607E-02  Pseudomonas aeruginosa
  2wgb-assembly1_B  TM=4.826E-01  e=5.781E-01  Mycolicibacterium smegmatis
  7zxk-assembly2_C  TM=2.019E-01  e=3.901E+00  Homo sapiens

Solvent-accessible surface area (backbone atoms only — not comparable to full-atom values): 12448 Å² total; per-residue (Å²): 93,58,67,32,32,44,54,44,17,32,73,67,69,53,82,42,60,63,58,28,12,58,57,44,76,45,50,50,71,66,43,37,75,78,31,84,42,57,64,56,45,50,51,55,40,49,53,50,52,53,52,51,50,50,53,54,46,40,50,33,34,53,55,52,60,70,67,42,74,94,80,71,80,66,94,74,83,73,81,79,84,76,86,76,81,85,78,93,70,84,84,78,88,64,56,74,68,56,54,49,52,53,54,51,52,59,49,45,53,50,53,55,68,71,47,53,54,68,48,35,43,50,22,48,31,55,37,38,65,64,61,95,65,32,41,46,77,53,45,52,76,67,39,86,86,48,24,64,64,44,46,49,55,50,46,57,53,50,50,65,60,58,50,74,64,91,85,64,50,73,71,57,54,52,32,53,50,50,36,44,50,53,20,52,50,45,34,49,33,35,20,70,67,77,41,88,76,51,75,66,56,48,53,48,54,49,51,54,44,38,56,60,72,64,65,84,118